Protein 4KS7 (pdb70)

Foldseek 3Di:
DLVVVVVVLQVQFDDDDCVVQKAPWAWDAADDFATWTWIAGNVPRDIWIKGKGFCVPDPDSVLVSQVGPVLVVDDDQAAWHWDGWYDDPRIIITTTHDAQLAWQLVLLLPDADDLLLLLQQLLSVLVVLVVCVVQQKAQQEDARNQWTAHLLQRIHGHDRSQIDRADPVRSWFFAGYQQLQFALRNLVRHTDGNLRVLSSVLQNSLCNHAVHGPPVVPDSVVSNVCNNPHPFDDRPVPVPDDPQVVVLSVLRRDNPSVSRDHSVRSSPRVSSVSHDDSNSCNVSRD

Nearest PDB structures (foldseek):
  4ks8-assembly1_A  TM=9.902E-01  e=7.997E-55  Homo sapiens
  4zy5-assembly2_B  TM=8.537E-01  e=3.253E-31  Homo sapiens
  8a66-assembly1_A  TM=9.252E-01  e=2.045E-27  Homo sapiens
  5ghv-assembly2_B  TM=8.436E-01  e=1.131E-15  Homo sapiens
  4xg9-assembly2_B  TM=8.371E-01  e=4.797E-16  Homo sapiens

B-factor: mean 21.97, std 9.37, range [8.38, 58.79]

Radius of gyration: 19.14 Å; Cα contacts (8 Å, |Δi|>4): 572; chains: 1; bounding box: 43×34×56 Å

Organism: Homo sapiens (NCBI:txid9606)

InterPro domains:
  IPR000095 CRIB domain [PF00786] (11-63)
  IPR000095 CRIB domain [PS50108] (12-25)
  IPR000095 CRIB domain [SM00285] (12-47)
  IPR000719 Protein kinase domain [PF00069] (411-658)
  IPR000719 Protein kinase domain [PS50011] (407-658)
  IPR011009 Protein kinase-like domain superfamily [SSF56112] (412-667)
  IPR017441 Protein kinase, ATP binding site [PS00107] (413-436)
  IPR033923 p21 activated kinase binding domain [cd01093] (10-55)
  IPR035066 Serine/threonine-protein kinase PAK 6, catalytic domain [cd06659] (385-681)
  IPR036936 CRIB domain superfamily [G3DSA:3.90.810.10] (5-47)
  IPR051931 Serine/threonine-protein kinase PAK 3-like [PTHR45832] (22-675)

CATH classification: 3.30.200.20 (+1 more: 1.10.510.10)

GO terms:
  GO:0006355 regulation of DNA-templated transcription (P, TAS)
  GO:0006915 apoptotic process (P, TAS)
  GO:0007010 cytoskeleton organization (P, TAS)
  GO:0005829 cytosol (C, TAS)
  GO:0005515 protein binding (F, IPI)
  GO:0045296 cadherin binding (F, HDA)
  GO:0001650 fibrillar center (C, IDA)
  GO:0005654 nucleoplasm (C, IDA)

Solvent-accessible surface area: 13653 Å² total

Secondary structure (DSSP, 8-state):
-HHHHHHHHHTTSPSS--GGGEEEEEEEEEETTEEEEEEEETTT--EEEEEEEETTS-SSGGGHHHHHHHHHH---TTB--EEEEEEETTEEEEEE---TTEEHHHHHTT-PPPHHHHHHHHHHHHHHHHHHHHTTEE----SGGGEEE-TT--EEE--GGG-EE--SSS--B---S-GGG--HHHHTT--B-THHHHHHHHHHHHHHHHSS-TTTTS-HHHHHHHHHHSSPP--TTGGGS-HHHHHHHHHHS-SSTTTSPPHHHHHTSGGGGG---GGGGGGGT-

Structure (mmCIF, N/CA/C/O backbone):
data_4KS7
#
_entry.id   4KS7
#
_cell.length_a   48.573
_cell.length_b   59.709
_cell.length_c   100.541
_cell.angle_alpha   90.00
_cell.angle_beta   90.00
_cell.angle_gamma   90.00
#
_symmetry.space_group_name_H-M   'P 21 21 21'
#
loop_
_entity.id
_entity.type
_entity.pdbx_description
1 polymer 'Serine/threonine-protein kinase PAK 6'
2 non-polymer 'ISOPROPYL ALCOHOL'
3 non-polymer PF-3758309
4 water water
#
loop_
_atom_site.group_PDB
_atom_site.id
_atom_site.type_symbol
_atom_site.label_atom_id
_atom_site.label_alt_id
_atom_site.label_comp_id
_atom_site.label_asym_id
_atom_site.label_entity_id
_atom_site.label_seq_id
_atom_site.pdbx_PDB_ins_code
_atom_site.Cartn_x
_atom_site.Cartn_y
_atom_site.Cartn_z
_atom_site.occupancy
_atom_site.B_iso_or_equiv
_atom_site.auth_seq_id
_atom_site.auth_comp_id
_atom_site.auth_asym_id
_atom_site.auth_atom_id
_atom_site.pdbx_PDB_model_num
ATOM 1 N N . THR A 1 4 ? 55.587 39.419 46.357 1.00 44.24 386 THR A N 1
ATOM 2 C CA . THR A 1 4 ? 54.768 38.300 46.903 1.00 42.12 386 THR A CA 1
ATOM 3 C C . THR A 1 4 ? 53.286 38.485 46.549 1.00 40.25 386 THR A C 1
ATOM 4 O O . THR A 1 4 ? 52.849 39.601 46.263 1.00 41.09 386 THR A O 1
ATOM 8 N N . HIS A 1 5 ? 52.517 37.402 46.628 1.00 38.55 387 HIS A N 1
ATOM 9 C CA . HIS A 1 5 ? 51.070 37.451 46.353 1.00 34.77 387 HIS A CA 1
ATOM 10 C C . HIS A 1 5 ? 50.330 38.546 47.166 1.00 36.11 387 HIS A C 1
ATOM 11 O O . HIS A 1 5 ? 49.581 39.340 46.604 1.00 33.34 387 HIS A O 1
ATOM 18 N N . GLU A 1 6 ? 50.561 38.623 48.474 1.00 33.93 388 GLU A N 1
ATOM 19 C CA . GLU A 1 6 ? 49.813 39.590 49.295 1.00 31.50 388 GLU A CA 1
ATOM 20 C C . GLU A 1 6 ? 50.148 41.046 49.000 1.00 31.44 388 GLU A C 1
ATOM 21 O O . GLU A 1 6 ? 49.288 41.914 49.111 1.00 31.63 388 GLU A O 1
ATOM 27 N N . GLN A 1 7 ? 51.406 41.290 48.635 1.00 32.51 389 GLN A N 1
ATOM 28 C CA . GLN A 1 7 ? 51.891 42.599 48.236 1.00 35.52 389 GLN A CA 1
ATOM 29 C C . GLN A 1 7 ? 51.184 43.028 46.948 1.00 34.92 389 GLN A C 1
ATOM 30 O O . GLN A 1 7 ? 50.753 44.182 46.800 1.00 32.13 389 GLN A O 1
ATOM 36 N N . PHE A 1 8 ? 51.083 42.084 46.016 1.00 32.91 390 PHE A N 1
ATOM 37 C CA . PHE A 1 8 ? 50.446 42.366 44.734 1.00 32.03 390 PHE A CA 1
ATOM 38 C C . PHE A 1 8 ? 48.955 42.585 44.959 1.00 27.17 390 PHE A C 1
ATOM 39 O O . PHE A 1 8 ? 48.365 43.485 44.389 1.00 28.30 390 PHE A O 1
ATOM 47 N N . LYS A 1 9 ? 48.347 41.732 45.777 1.00 26.06 391 LYS A N 1
ATOM 48 C CA . LYS A 1 9 ? 46.932 41.861 46.120 1.00 23.85 391 LYS A CA 1
ATOM 49 C C . LYS A 1 9 ? 46.588 43.245 46.759 1.00 25.98 391 LYS A C 1
ATOM 50 O O . LYS A 1 9 ? 45.581 43.904 46.433 1.00 24.27 391 LYS A O 1
ATOM 56 N N . ALA A 1 10 ? 47.451 43.694 47.668 1.00 27.01 392 ALA A N 1
ATOM 57 C CA . ALA A 1 10 ? 47.245 44.978 48.300 1.00 26.44 392 ALA A CA 1
ATOM 58 C C . ALA A 1 10 ? 47.300 46.167 47.322 1.00 24.77 392 ALA A C 1
ATOM 59 O O . ALA A 1 10 ? 46.481 47.093 47.430 1.00 27.15 392 ALA A O 1
ATOM 61 N N . ALA A 1 11 ? 48.210 46.080 46.342 1.00 25.52 393 ALA A N 1
ATOM 62 C CA . ALA A 1 11 ? 48.318 47.059 45.251 1.00 25.99 393 ALA A CA 1
ATOM 63 C C . ALA A 1 11 ? 47.045 47.018 44.397 1.00 28.79 393 ALA A C 1
ATOM 64 O O . ALA A 1 11 ? 46.480 48.062 44.062 1.00 28.92 393 ALA A O 1
ATOM 66 N N . LEU A 1 12 ? 46.578 45.810 44.065 1.00 27.69 394 LEU A N 1
ATOM 67 C CA . LEU A 1 12 ? 45.399 45.703 43.221 1.00 27.85 394 LEU A CA 1
ATOM 68 C C . LEU A 1 12 ? 44.186 46.266 43.918 1.00 28.40 394 LEU A C 1
ATOM 69 O O . LEU A 1 12 ? 43.311 46.895 43.317 1.00 29.40 394 LEU A O 1
ATOM 74 N N . ARG A 1 13 ? 44.176 46.093 45.234 1.00 27.64 395 ARG A N 1
ATOM 75 C CA . ARG A 1 13 ? 43.108 46.585 46.046 1.00 28.51 395 ARG A CA 1
ATOM 76 C C . ARG A 1 13 ? 42.925 48.108 45.956 1.00 28.26 395 ARG A C 1
ATOM 77 O O . ARG A 1 13 ? 41.820 48.577 46.099 1.00 29.97 395 ARG A O 1
ATOM 85 N N . MET A 1 14 ? 43.992 48.853 45.696 1.00 29.79 396 MET A N 1
ATOM 86 C CA A MET A 1 14 ? 43.910 50.320 45.594 0.47 29.37 396 MET A CA 1
ATOM 87 C CA B MET A 1 14 ? 43.911 50.318 45.581 0.53 29.20 396 MET A CA 1
ATOM 88 C C . MET A 1 14 ? 43.036 50.799 44.422 1.00 28.58 396 MET A C 1
ATOM 89 O O . MET A 1 14 ? 42.566 51.932 44.415 1.00 28.10 396 MET A O 1
ATOM 98 N N . VAL A 1 15 ? 42.829 49.943 43.422 1.00 27.89 397 VAL A N 1
ATOM 99 C CA . VAL A 1 15 ? 42.082 50.361 42.220 1.00 25.72 397 VAL A CA 1
ATOM 100 C C . VAL A 1 15 ? 40.635 49.866 42.135 1.00 25.43 397 VAL A C 1
ATOM 101 O O . VAL A 1 15 ? 39.915 50.236 41.204 1.00 30.93 397 VAL A O 1
ATOM 105 N N . VAL A 1 16 ? 40.234 49.007 43.059 1.00 24.08 398 VAL A N 1
ATOM 106 C CA . VAL A 1 16 ? 38.907 48.391 43.010 1.00 24.54 398 VAL A CA 1
ATOM 107 C C . VAL A 1 16 ? 37.964 49.042 44.011 1.00 27.49 398 VAL A C 1
ATOM 108 O O . VAL A 1 16 ? 38.417 49.708 44.950 1.00 28.82 398 VAL A O 1
ATOM 112 N N . ASP A 1 17 ? 36.670 48.809 43.837 1.00 26.52 399 ASP A N 1
ATOM 113 C CA . ASP A 1 17 ? 35.678 49.290 44.815 1.00 29.88 399 ASP A CA 1
ATOM 114 C C . ASP A 1 17 ? 35.801 48.483 46.080 1.00 30.11 399 ASP A C 1
ATOM 115 O O . ASP A 1 17 ? 36.156 47.288 46.065 1.00 30.42 399 ASP A O 1
ATOM 120 N N . GLN A 1 18 ? 35.497 49.146 47.191 1.00 32.75 400 GLN A N 1
ATOM 121 C CA . GLN A 1 18 ? 35.789 48.586 48.482 1.00 34.59 400 GLN A CA 1
ATOM 122 C C . GLN A 1 18 ? 34.700 47.606 48.881 1.00 33.81 400 GLN A C 1
ATOM 123 O O . GLN A 1 18 ? 33.540 47.758 48.499 1.00 33.97 400 GLN A O 1
ATOM 129 N N . GLY A 1 19 ? 35.082 46.603 49.656 1.00 36.22 401 GLY A N 1
ATOM 130 C CA . GLY A 1 19 ? 34.121 45.693 50.246 1.00 35.50 401 GLY A CA 1
ATOM 131 C C . GLY A 1 19 ? 33.875 44.370 49.549 1.00 38.21 401 GLY A C 1
ATOM 132 O O . GLY A 1 19 ? 34.432 44.077 48.478 1.00 32.90 401 GLY A O 1
ATOM 133 N N . ASP A 1 20 ? 33.030 43.570 50.185 1.00 37.81 402 ASP A N 1
ATOM 134 C CA . ASP A 1 20 ? 32.634 42.262 49.723 1.00 39.68 402 ASP A CA 1
ATOM 135 C C . ASP A 1 20 ? 31.341 42.476 48.948 1.00 38.39 402 ASP A C 1
ATOM 136 O O . ASP A 1 20 ? 30.369 42.979 49.508 1.00 39.67 402 ASP A O 1
ATOM 141 N N . PRO A 1 21 ? 31.321 42.122 47.646 1.00 36.37 403 PRO A N 1
ATOM 142 C CA . PRO A 1 21 ? 30.108 42.356 46.883 1.00 36.13 403 PRO A CA 1
ATOM 143 C C . PRO A 1 21 ? 29.115 41.192 46.933 1.00 34.74 403 PRO A C 1
ATOM 144 O O . PRO A 1 21 ? 28.018 41.341 46.404 1.00 36.05 403 PRO A O 1
ATOM 148 N N . ARG A 1 22 ? 29.496 40.058 47.544 1.00 32.67 404 ARG A N 1
ATOM 149 C CA . ARG A 1 22 ? 28.716 38.833 47.452 1.00 33.10 404 ARG A CA 1
ATOM 150 C C . ARG A 1 22 ? 27.278 39.006 47.889 1.00 34.27 404 ARG A C 1
ATOM 151 O O . ARG A 1 22 ? 26.387 38.464 47.256 1.00 38.27 404 ARG A O 1
ATOM 159 N N . LEU A 1 23 ? 27.031 39.796 48.929 1.00 31.88 405 LEU A N 1
ATOM 160 C CA . LEU A 1 23 ? 25.632 39.959 49.351 1.00 34.31 405 LEU A CA 1
ATOM 161 C C . LEU A 1 23 ? 24.853 41.037 48.587 1.00 33.90 405 LEU A C 1
ATOM 162 O O . LEU A 1 23 ? 23.661 41.227 48.804 1.00 32.71 405 LEU A O 1
ATOM 167 N N . LEU A 1 24 ? 25.495 41.695 47.623 1.00 32.02 406 LEU A N 1
ATOM 168 C CA . LEU A 1 24 ? 24.785 42.681 46.809 1.00 30.63 406 LEU A CA 1
ATOM 169 C C . LEU A 1 24 ? 24.311 42.058 45.490 1.00 29.95 406 LEU A C 1
ATOM 170 O O . LEU A 1 24 ? 23.594 42.690 44.732 1.00 35.12 406 LEU A O 1
ATOM 175 N N . LEU A 1 25 ? 24.700 40.802 45.269 1.00 29.59 407 LEU A N 1
ATOM 176 C CA . LEU A 1 25 ? 24.351 40.039 44.063 1.00 31.15 407 LEU A CA 1
ATOM 177 C C . LEU A 1 25 ? 23.664 38.719 44.377 1.00 31.71 407 LEU A C 1
ATOM 178 O O . LEU A 1 25 ? 23.995 38.062 45.359 1.00 30.65 407 LEU A O 1
ATOM 183 N N . ASP A 1 26 ? 22.739 38.305 43.520 1.00 32.17 408 ASP A N 1
ATOM 184 C CA . ASP A 1 26 ? 22.270 36.910 43.559 1.00 34.51 408 ASP A CA 1
ATOM 185 C C . ASP A 1 26 ? 22.104 36.332 42.167 1.00 35.82 408 ASP A C 1
ATOM 186 O O . ASP A 1 26 ? 22.461 36.979 41.166 1.00 33.97 408 ASP A O 1
ATOM 191 N N . SER A 1 27 ? 21.570 35.115 42.095 1.00 32.73 409 SER A N 1
ATOM 192 C CA . SER A 1 27 ? 21.199 34.512 40.816 1.00 34.81 409 SER A CA 1
ATOM 193 C C . SER A 1 27 ? 22.436 34.196 39.954 1.00 34.21 409 SER A C 1
ATOM 194 O O . SER A 1 27 ? 22.344 34.178 38.730 1.00 36.07 409 SER A O 1
ATOM 197 N N . TYR A 1 28 ? 23.569 33.911 40.600 1.00 36.38 410 TYR A N 1
ATOM 198 C CA . TYR A 1 28 ? 24.820 33.674 39.876 1.00 36.34 410 TYR A CA 1
ATOM 199 C C . TYR A 1 28 ? 24.697 32.453 38.993 1.00 37.15 410 TYR A C 1
ATOM 200 O O . TYR A 1 28 ? 24.438 31.344 39.492 1.00 39.73 410 TYR A O 1
ATOM 209 N N . VAL A 1 29 ? 24.912 32.629 37.688 1.00 35.74 411 VAL A N 1
ATOM 210 C CA . VAL A 1 29 ? 25.015 31.478 36.787 1.00 32.79 411 VAL A CA 1
ATOM 211 C C . VAL A 1 29 ? 26.223 31.590 35.835 1.00 33.56 411 VAL A C 1
ATOM 212 O O . VAL A 1 29 ? 26.398 32.613 35.165 1.00 33.59 411 VAL A O 1
ATOM 216 N N . LYS A 1 30 ? 27.051 30.554 35.783 1.00 31.52 412 LYS A N 1
ATOM 217 C CA . LYS A 1 30 ? 28.220 30.584 34.892 1.00 30.77 412 LYS A CA 1
ATOM 218 C C . LYS A 1 30 ? 27.774 30.494 33.440 1.00 30.10 412 LYS A C 1
ATOM 219 O O . LYS A 1 30 ? 27.029 29.590 33.063 1.00 30.30 412 LYS A O 1
ATOM 225 N N . ILE A 1 31 ? 28.224 31.434 32.610 1.00 25.46 413 ILE A N 1
ATOM 226 C CA . ILE A 1 31 ? 27.829 31.423 31.184 1.00 27.28 413 ILE A CA 1
ATOM 227 C C . ILE A 1 31 ? 28.994 31.257 30.197 1.00 25.21 413 ILE A C 1
ATOM 228 O O . ILE A 1 31 ? 28.797 31.045 28.986 1.00 27.58 413 ILE A O 1
ATOM 233 N N . GLY A 1 32 ? 30.220 31.349 30.696 1.00 22.17 414 GLY A N 1
ATOM 234 C CA . GLY A 1 32 ? 31.365 31.040 29.861 1.00 23.60 414 GLY A CA 1
ATOM 235 C C . GLY A 1 32 ? 32.671 31.124 30.572 1.00 24.82 414 GLY A C 1
ATOM 236 O O . GLY A 1 32 ? 32.744 31.429 31.765 1.00 25.43 414 GLY A O 1
ATOM 237 N N . GLU A 1 33 ? 33.720 30.828 29.838 1.00 25.87 415 GLU A N 1
ATOM 238 C CA . GLU A 1 33 ? 35.050 30.913 30.369 1.00 28.25 415 GLU A CA 1
ATOM 239 C C . GLU A 1 33 ? 35.882 31.719 29.372 1.00 28.85 415 GLU A C 1
ATOM 240 O O . GLU A 1 33 ? 35.506 31.868 28.204 1.00 28.08 415 GLU A O 1
ATOM 246 N N . GLY A 1 34 ? 36.997 32.247 29.849 1.00 28.23 416 GLY A N 1
ATOM 247 C CA . GLY A 1 34 ? 37.921 33.006 29.008 1.00 25.93 416 GLY A CA 1
ATOM 248 C C . GLY A 1 34 ? 39.324 32.738 29.494 1.00 26.44 416 GLY A C 1
ATOM 249 O O . GLY A 1 34 ? 39.552 31.909 30.377 1.00 25.08 416 GLY A O 1
ATOM 250 N N . SER A 1 35 ? 40.291 33.466 28.960 1.00 23.49 417 SER A N 1
ATOM 251 C CA . SER A 1 35 ? 41.663 33.051 29.198 1.00 27.72 417 SER A CA 1
ATOM 252 C C . SER A 1 35 ? 42.089 33.229 30.673 1.00 29.79 417 SER A C 1
ATOM 253 O O . SER A 1 35 ? 42.931 32.500 31.175 1.00 33.94 417 SER A O 1
ATOM 256 N N . THR A 1 36 ? 41.468 34.170 31.371 1.00 28.10 418 THR A N 1
ATOM 257 C CA . THR A 1 36 ? 41.926 34.508 32.714 1.00 23.92 418 THR A CA 1
ATOM 258 C C . THR A 1 36 ? 41.007 33.961 33.824 1.00 20.76 418 THR A C 1
ATOM 259 O O . THR A 1 36 ? 41.266 34.184 35.004 1.00 21.48 418 THR A O 1
ATOM 263 N N . GLY A 1 37 ? 39.918 33.290 33.455 1.00 20.64 419 GLY A N 1
ATOM 264 C CA . GLY A 1 37 ? 38.876 33.003 34.444 1.00 21.14 419 GLY A CA 1
ATOM 265 C C . GLY A 1 37 ? 37.549 32.683 33.818 1.00 20.70 419 GLY A C 1
ATOM 266 O O . GLY A 1 37 ? 37.484 32.122 32.703 1.00 22.25 419 GLY A O 1
ATOM 267 N N . ILE A 1 38 ? 36.471 32.978 34.537 1.00 18.91 420 ILE A N 1
ATOM 268 C CA . ILE A 1 38 ? 35.116 32.687 34.075 1.00 21.31 420 ILE A CA 1
ATOM 269 C C . ILE A 1 38 ? 34.262 33.952 34.009 1.00 18.70 420 ILE A C 1
ATOM 270 O O . ILE A 1 38 ? 34.645 35.018 34.546 1.00 18.72 420 ILE A O 1
ATOM 275 N N . VAL A 1 39 ? 33.131 33.844 33.326 1.00 20.82 421 VAL A N 1
ATOM 276 C CA . VAL A 1 39 ? 32.112 34.875 33.309 1.00 21.16 421 VAL A CA 1
ATOM 277 C C . VAL A 1 39 ? 30.813 34.290 33.871 1.00 22.48 421 VAL A C 1
ATOM 278 O O . VAL A 1 39 ? 30.342 33.280 33.376 1.00 22.79 421 VAL A O 1
ATOM 282 N N . CYS A 1 40 ? 30.257 34.937 34.894 1.00 25.28 422 CYS A N 1
ATOM 283 C CA A CYS A 1 40 ? 28.947 34.534 35.417 0.62 25.96 422 CYS A CA 1
ATOM 284 C CA B CYS A 1 40 ? 28.994 34.556 35.517 0.38 27.05 422 CYS A CA 1
ATOM 285 C C . CYS A 1 40 ? 27.928 35.623 35.172 1.00 26.34 422 CYS A C 1
ATOM 286 O O . CYS A 1 40 ? 28.234 36.794 35.203 1.00 30.26 422 CYS A O 1
ATOM 291 N N . LEU A 1 41 ? 26.687 35.243 34.890 1.00 26.46 423 LEU A N 1
ATOM 292 C CA . LEU A 1 41 ? 25.622 36.266 34.887 1.00 27.78 423 LEU A CA 1
ATOM 293 C C . LEU A 1 41 ? 25.169 36.349 36.338 1.00 28.35 423 LEU A C 1
ATOM 294 O O . LEU A 1 41 ? 25.232 35.343 37.040 1.00 30.82 423 LEU A O 1
ATOM 299 N N . ALA A 1 42 ? 24.788 37.533 36.802 1.00 27.44 424 ALA A N 1
ATOM 300 C CA . ALA A 1 42 ? 24.206 37.667 38.164 1.00 28.51 424 ALA A CA 1
ATOM 301 C C . ALA A 1 42 ? 23.264 38.864 38.218 1.00 30.63 424 ALA A C 1
ATOM 302 O O . ALA A 1 42 ? 23.220 39.671 37.279 1.00 31.52 424 ALA A O 1
ATOM 304 N N . ARG A 1 43 ? 22.482 38.978 39.300 1.00 33.17 425 ARG A N 1
ATOM 305 C CA . ARG A 1 43 ? 21.497 40.064 39.442 1.00 33.93 425 ARG A CA 1
ATOM 306 C C . ARG A 1 43 ? 21.803 40.973 40.631 1.00 32.76 425 ARG A C 1
ATOM 307 O O . ARG A 1 43 ? 22.062 40.483 41.723 1.00 34.12 425 ARG A O 1
ATOM 315 N N . GLU A 1 44 ? 21.787 42.288 40.409 1.00 33.21 426 GLU A N 1
ATOM 316 C CA . GLU A 1 44 ? 22.065 43.272 41.465 1.00 35.23 426 GLU A CA 1
ATOM 317 C C . GLU A 1 44 ? 20.809 43.402 42.318 1.00 36.40 426 GLU A C 1
ATOM 318 O O . GLU A 1 44 ? 19.806 43.915 41.842 1.00 34.16 426 GLU A O 1
ATOM 324 N N . LYS A 1 45 ? 20.859 42.941 43.566 1.00 38.79 427 LYS A N 1
ATOM 325 C CA . LYS A 1 45 ? 19.682 43.031 44.459 1.00 42.65 427 LYS A CA 1
ATOM 326 C C . LYS A 1 45 ? 19.067 44.431 44.511 1.00 44.03 427 LYS A C 1
ATOM 327 O O . LYS A 1 45 ? 17.861 44.593 44.279 1.00 48.01 427 LYS A O 1
ATOM 333 N N . HIS A 1 46 ? 19.896 45.442 44.787 1.00 47.31 428 HIS A N 1
ATOM 334 C CA . HIS A 1 46 ? 19.421 46.832 44.935 1.00 50.94 428 HIS A CA 1
ATOM 335 C C . HIS A 1 46 ? 18.608 47.361 43.747 1.00 50.46 428 HIS A C 1
ATOM 336 O O . HIS A 1 46 ? 17.839 48.303 43.906 1.00 53.02 428 HIS A O 1
ATOM 343 N N . SER A 1 47 ? 18.788 46.771 42.566 1.00 50.96 429 SER A N 1
ATOM 344 C CA . SER A 1 47 ? 18.232 47.338 41.333 1.00 46.36 429 SER A CA 1
ATOM 345 C C . SER A 1 47 ? 17.540 46.317 40.436 1.00 45.59 429 SER A C 1
ATOM 346 O O . SER A 1 47 ? 16.675 46.666 39.629 1.00 42.88 429 SER A O 1
ATOM 349 N N . GLY A 1 48 ? 17.946 45.058 40.556 1.00 44.47 430 GLY A N 1
ATOM 350 C CA . GLY A 1 48 ? 17.446 44.004 39.684 1.00 41.18 430 GLY A CA 1
ATOM 351 C C . GLY A 1 48 ? 18.190 43.908 38.356 1.00 40.04 430 GLY A C 1
ATOM 352 O O . GLY A 1 48 ? 17.887 43.029 37.554 1.00 38.84 430 GLY A O 1
ATOM 353 N N . ARG A 1 49 ? 19.162 44.803 38.129 1.00 37.22 431 ARG A N 1
ATOM 354 C CA . ARG A 1 49 ? 19.922 44.837 36.861 1.00 33.08 431 ARG A CA 1
ATOM 355 C C . ARG A 1 49 ? 20.801 43.606 36.686 1.00 31.40 431 ARG A C 1
ATOM 356 O O . ARG A 1 49 ? 21.550 43.212 37.587 1.00 31.41 431 ARG A O 1
ATOM 364 N N A GLN A 1 50 ? 20.681 42.967 35.532 0.58 30.77 432 GLN A N 1
ATOM 365 N N B GLN A 1 50 ? 20.684 43.013 35.509 0.42 30.45 432 GLN A N 1
ATOM 366 C CA A GLN A 1 50 ? 21.479 41.788 35.227 0.58 30.99 432 GLN A CA 1
ATOM 367 C CA B GLN A 1 50 ? 21.481 41.877 35.102 0.42 30.17 432 GLN A CA 1
ATOM 368 C C A GLN A 1 50 ? 22.845 42.266 34.750 0.58 29.40 432 GLN A C 1
ATOM 369 C C B GLN A 1 50 ? 22.882 42.389 34.815 0.42 28.39 432 GLN A C 1
ATOM 370 O O A GLN A 1 50 ? 22.936 43.136 33.881 0.58 32.27 432 GLN A O 1
ATOM 371 O O B GLN A 1 50 ? 23.043 43.412 34.143 0.42 29.40 432 GLN A O 1
ATOM 382 N N . VAL A 1 51 ? 23.892 41.702 35.339 1.00 27.38 433 VAL A N 1
ATOM 383 C CA . VAL A 1 51 ? 25.295 42.093 35.062 1.00 26.03 433 VAL A CA 1
ATOM 384 C C . VAL A 1 51 ? 26.117 40.860 34.696 1.00 24.15 433 VAL A C 1
ATOM 385 O O . VAL A 1 51 ? 25.815 39.723 35.106 1.00 23.02 433 VAL A O 1
ATOM 389 N N . ALA A 1 52 ? 27.171 41.082 33.888 1.00 21.77 434 ALA A N 1
ATOM 390 C CA . ALA A 1 52 ? 28.114 40.018 33.609 1.00 22.11 434 ALA A CA 1
ATOM 391 C C . ALA A 1 52 ? 29.273 40.196 34.602 1.00 23.93 434 ALA A C 1
ATOM 392 O O . ALA A 1 52 ? 29.782 41.306 34.773 1.00 30.99 434 ALA A O 1
ATOM 394 N N . VAL A 1 53 ? 29.692 39.126 35.261 1.00 21.63 435 VAL A N 1
ATOM 395 C CA . VAL A 1 53 ? 30.780 39.261 36.217 1.00 21.02 435 VAL A CA 1
ATOM 396 C C . VAL A 1 53 ? 31.968 38.404 35.809 1.00 19.56 435 VAL A C 1
ATOM 397 O O . VAL A 1 53 ? 31.856 37.171 35.742 1.00 19.93 435 VAL A O 1
ATOM 401 N N . LYS A 1 54 ? 33.105 39.063 35.504 1.00 18.52 436 LYS A N 1
ATOM 402 C CA . LYS A 1 54 ? 34.341 38.362 35.259 1.00 19.42 436 LYS A CA 1
ATOM 403 C C . LYS A 1 54 ? 35.017 38.021 36.542 1.00 19.43 436 LYS A C 1
ATOM 404 O O . LYS A 1 54 ? 35.245 38.898 37.381 1.00 21.33 436 LYS A O 1
ATOM 410 N N . MET A 1 55 ? 35.430 36.774 36.695 1.00 18.78 437 MET A N 1
ATOM 411 C CA . MET A 1 55 ? 36.007 36.293 37.951 1.00 18.76 437 MET A CA 1
ATOM 412 C C . MET A 1 55 ? 37.315 35.616 37.613 1.00 18.10 437 MET A C 1
ATOM 413 O O . MET A 1 55 ? 37.353 34.657 36.840 1.00 18.85 437 MET A O 1
ATOM 418 N N . MET A 1 56 ? 38.390 36.117 38.201 1.00 17.43 438 MET A N 1
ATOM 419 C CA . MET A 1 56 ? 39.745 35.726 37.803 1.00 18.39 438 MET A CA 1
ATOM 420 C C . MET A 1 56 ? 40.625 35.555 39.037 1.00 18.20 438 MET A C 1
ATOM 421 O O . MET A 1 56 ? 40.749 36.471 39.848 1.00 18.38 438 MET A O 1
ATOM 426 N N . ASP A 1 57 ? 41.289 34.404 39.173 1.00 18.06 439 ASP A N 1
ATOM 427 C CA . ASP A 1 57 ? 42.120 34.168 40.346 1.00 18.58 439 ASP A CA 1
ATOM 428 C C . ASP A 1 57 ? 43.498 34.858 40.222 1.00 19.26 439 ASP A C 1
ATOM 429 O O . ASP A 1 57 ? 44.222 34.652 39.251 1.00 19.71 439 ASP A O 1
ATOM 434 N N . LEU A 1 58 ? 43.901 35.623 41.243 1.00 19.74 440 LEU A N 1
ATOM 435 C CA . LEU A 1 58 ? 45.159 36.385 41.220 1.00 21.02 440 LEU A CA 1
ATOM 436 C C . LEU A 1 58 ? 46.398 35.491 41.176 1.00 20.91 440 LEU A C 1
ATOM 437 O O . LEU A 1 58 ? 47.493 35.978 40.844 1.00 20.85 440 LEU A O 1
ATOM 442 N N . ARG A 1 59 ? 46.224 34.200 41.525 1.00 20.35 441 ARG A N 1
ATOM 443 C CA . ARG A 1 59 ? 47.386 33.275 41.664 1.00 19.76 441 ARG A CA 1
ATOM 444 C C . ARG A 1 59 ? 47.582 32.468 40.390 1.00 18.62 441 ARG A C 1
ATOM 445 O O . ARG A 1 59 ? 48.623 31.800 40.210 1.00 20.65 441 ARG A O 1
ATOM 453 N N . LYS A 1 60 ? 46.610 32.496 39.492 1.00 17.81 442 LYS A N 1
ATOM 454 C CA . LYS A 1 60 ? 46.559 31.510 38.398 1.00 17.36 442 LYS A CA 1
ATOM 455 C C . LYS A 1 60 ? 46.717 32.144 37.017 1.00 18.23 442 LYS A C 1
ATOM 456 O O . LYS A 1 60 ? 46.247 31.603 36.003 1.00 22.46 442 LYS A O 1
ATOM 462 N N . GLN A 1 61 ? 47.294 33.327 36.971 1.00 18.42 443 GLN A N 1
ATOM 463 C CA . GLN A 1 61 ? 47.475 34.014 35.725 1.00 19.16 443 GLN A CA 1
ATOM 464 C C . GLN A 1 61 ? 48.856 33.805 35.127 1.00 22.07 443 GLN A C 1
ATOM 465 O O . GLN A 1 61 ? 49.822 33.570 35.833 1.00 22.65 443 GLN A O 1
ATOM 471 N N . GLN A 1 62 ? 48.929 33.942 33.812 1.00 23.06 444 GLN A N 1
ATOM 472 C CA . GLN A 1 62 ? 50.198 33.939 33.129 1.00 24.95 444 GLN A CA 1
ATOM 473 C C . GLN A 1 62 ? 51.039 35.158 33.505 1.00 23.27 444 GLN A C 1
ATOM 474 O O . GLN A 1 62 ? 52.224 35.043 33.816 1.00 23.89 444 GLN A O 1
ATOM 480 N N . ARG A 1 63 ? 50.420 36.338 33.476 1.00 22.54 445 ARG A N 1
ATOM 481 C CA . ARG A 1 63 ? 51.062 37.604 33.812 1.00 21.87 445 ARG A CA 1
ATOM 482 C C . ARG A 1 63 ? 50.091 38.431 34.672 1.00 22.41 445 ARG A C 1
ATOM 483 O O . ARG A 1 63 ? 49.241 39.199 34.145 1.00 20.99 445 ARG A O 1
ATOM 491 N N . ARG A 1 64 ? 50.211 38.268 35.991 1.00 20.93 446 ARG A N 1
ATOM 492 C CA . ARG A 1 64 ? 49.199 38.811 36.881 1.00 20.00 446 ARG A CA 1
ATOM 493 C C . ARG A 1 64 ? 49.126 40.317 36.851 1.00 22.23 446 ARG A C 1
ATOM 494 O O . ARG A 1 64 ? 48.055 40.839 37.129 1.00 20.14 446 ARG A O 1
ATOM 502 N N . GLU A 1 65 ? 50.208 41.007 36.466 1.00 21.17 447 GLU A N 1
ATOM 503 C CA . GLU A 1 65 ? 50.170 42.492 36.378 1.00 22.67 447 GLU A CA 1
ATOM 504 C C . GLU A 1 65 ? 49.072 43.001 35.409 1.00 21.34 447 GLU A C 1
ATOM 505 O O . GLU A 1 65 ? 48.518 44.104 35.553 1.00 20.51 447 GLU A O 1
ATOM 511 N N . LEU A 1 66 ? 48.727 42.172 34.426 1.00 19.47 448 LEU A N 1
ATOM 512 C CA . LEU A 1 66 ? 47.722 42.550 33.412 1.00 18.81 448 LEU A CA 1
ATOM 513 C C . LEU A 1 66 ? 46.351 42.555 34.024 1.00 17.95 448 LEU A C 1
ATOM 514 O O . LEU A 1 66 ? 45.469 43.163 33.454 1.00 19.07 448 LEU A O 1
ATOM 519 N N . LEU A 1 67 ? 46.168 41.957 35.212 1.00 19.93 449 LEU A N 1
ATOM 520 C CA . LEU A 1 67 ? 44.904 42.105 35.944 1.00 19.07 449 LEU A CA 1
ATOM 521 C C . LEU A 1 67 ? 44.580 43.577 36.214 1.00 18.25 449 LEU A C 1
ATOM 522 O O . LEU A 1 67 ? 43.420 43.963 36.203 1.00 17.82 449 LEU A O 1
ATOM 527 N N . PHE A 1 68 ? 45.602 44.400 36.469 1.00 18.00 450 PHE A N 1
ATOM 528 C CA . PHE A 1 68 ? 45.261 45.836 36.633 1.00 18.48 450 PHE A CA 1
ATOM 529 C C . PHE A 1 68 ? 44.434 46.426 35.469 1.00 19.62 450 PHE A C 1
ATOM 530 O O . PHE A 1 68 ? 43.514 47.216 35.681 1.00 18.88 450 PHE A O 1
ATOM 538 N N . ASN A 1 69 ? 44.718 45.966 34.246 1.00 18.33 451 ASN A N 1
ATOM 539 C CA . ASN A 1 69 ? 43.993 46.384 33.025 1.00 16.02 451 ASN A CA 1
ATOM 540 C C . ASN A 1 69 ? 42.538 46.050 32.993 1.00 18.14 451 ASN A C 1
ATOM 541 O O . ASN A 1 69 ? 41.777 46.763 32.403 1.00 20.63 451 ASN A O 1
ATOM 546 N N . GLU A 1 70 ? 42.144 44.975 33.687 1.00 18.08 452 GLU A N 1
ATOM 547 C CA . GLU A 1 70 ? 40.759 44.585 33.767 1.00 19.27 452 GLU A CA 1
ATOM 548 C C . GLU A 1 70 ? 39.903 45.664 34.390 1.00 19.05 452 GLU A C 1
ATOM 549 O O . GLU A 1 70 ? 38.686 45.683 34.076 1.00 19.59 452 GLU A O 1
ATOM 555 N N . VAL A 1 71 ? 40.523 46.534 35.250 1.00 18.58 453 VAL A N 1
ATOM 556 C CA . VAL A 1 71 ? 39.800 47.542 36.022 1.00 20.31 453 VAL A CA 1
ATOM 557 C C . VAL A 1 71 ? 40.193 48.918 35.538 1.00 17.25 453 VAL A C 1
ATOM 558 O O . VAL A 1 71 ? 39.293 49.663 35.198 1.00 18.86 453 VAL A O 1
ATOM 562 N N . VAL A 1 72 ? 41.493 49.143 35.410 1.00 17.45 454 VAL A N 1
ATOM 563 C CA . VAL A 1 72 ? 41.985 50.547 35.256 1.00 18.19 454 VAL A CA 1
ATOM 564 C C . VAL A 1 72 ? 41.510 51.134 33.956 1.00 18.67 454 VAL A C 1
ATOM 565 O O . VAL A 1 72 ? 41.089 52.295 33.904 1.00 16.03 454 VAL A O 1
ATOM 569 N N . ILE A 1 73 ? 41.577 50.401 32.844 1.00 17.48 455 ILE A N 1
ATOM 570 C CA . ILE A 1 73 ? 41.152 50.931 31.563 1.00 16.13 455 ILE A CA 1
ATOM 571 C C . ILE A 1 73 ? 39.717 51.336 31.507 1.00 17.07 455 ILE A C 1
ATOM 572 O O . ILE A 1 73 ? 39.456 52.454 31.082 1.00 15.53 455 ILE A O 1
ATOM 577 N N . MET A 1 74 ? 38.768 50.463 31.908 1.00 16.84 456 MET A N 1
ATOM 578 C CA . MET A 1 74 ? 37.352 50.881 31.824 1.00 19.24 456 MET A CA 1
ATOM 579 C C . MET A 1 74 ? 36.990 51.860 32.961 1.00 16.55 456 MET A C 1
ATOM 580 O O . MET A 1 74 ? 36.092 52.722 32.748 1.00 19.05 456 MET A O 1
ATOM 585 N N . ARG A 1 75 ? 37.780 51.860 34.041 1.00 16.15 457 ARG A N 1
ATOM 586 C CA . ARG A 1 75 ? 37.606 52.909 35.076 1.00 17.26 457 ARG A CA 1
ATOM 587 C C . ARG A 1 75 ? 37.935 54.255 34.486 1.00 17.92 457 ARG A C 1
ATOM 588 O O . ARG A 1 75 ? 37.225 55.267 34.648 1.00 17.66 457 ARG A O 1
ATOM 596 N N . ASP A 1 76 ? 39.028 54.337 33.756 1.00 15.11 458 ASP A N 1
ATOM 597 C CA . ASP A 1 76 ? 39.498 55.610 33.270 1.00 15.95 458 ASP A CA 1
ATOM 598 C C . ASP A 1 76 ? 38.806 56.092 32.009 1.00 17.35 458 ASP A C 1
ATOM 599 O O . ASP A 1 76 ? 38.730 57.293 31.760 1.00 16.21 458 ASP A O 1
ATOM 604 N N . TYR A 1 77 ? 38.418 55.164 31.131 1.00 15.86 459 TYR A N 1
ATOM 605 C CA . TYR A 1 77 ? 38.019 55.528 29.787 1.00 15.38 459 TYR A CA 1
ATOM 606 C C . TYR A 1 77 ? 36.638 54.981 29.454 1.00 15.85 459 TYR A C 1
ATOM 607 O O . TYR A 1 77 ? 36.386 53.772 29.659 1.00 18.35 459 TYR A O 1
ATOM 616 N N . GLN A 1 78 ? 35.774 55.891 29.023 1.00 17.97 460 GLN A N 1
ATOM 617 C CA . GLN A 1 78 ? 34.394 55.602 28.633 1.00 19.16 460 GLN A CA 1
ATOM 618 C C . GLN A 1 78 ? 34.209 56.133 27.233 1.00 17.28 460 GLN A C 1
ATOM 619 O O . GLN A 1 78 ? 34.746 57.171 26.848 1.00 17.99 460 GLN A O 1
ATOM 625 N N . HIS A 1 79 ? 33.421 55.391 26.453 1.00 17.42 461 HIS A N 1
ATOM 626 C CA . HIS A 1 79 ? 33.141 55.757 25.076 1.00 16.05 461 HIS A CA 1
ATOM 627 C C . HIS A 1 79 ? 31.932 54.956 24.609 1.00 15.31 461 HIS A C 1
ATOM 628 O O . HIS A 1 79 ? 31.696 53.843 25.067 1.00 16.10 461 HIS A O 1
ATOM 635 N N . PHE A 1 80 ? 31.198 55.532 23.660 1.00 17.24 462 PHE A N 1
ATOM 636 C CA . PHE A 1 80 ? 29.976 54.891 23.104 1.00 18.66 462 PHE A CA 1
ATOM 637 C C . PHE A 1 80 ? 30.242 53.477 22.559 1.00 16.91 462 PHE A C 1
ATOM 638 O O . PHE A 1 80 ? 29.377 52.567 22.661 1.00 16.64 462 PHE A O 1
ATOM 646 N N . ASN A 1 81 ? 31.461 53.302 22.057 1.00 15.28 463 ASN A N 1
ATOM 647 C CA . ASN A 1 81 ? 31.833 52.005 21.471 1.00 14.58 463 ASN A CA 1
ATOM 648 C C . ASN A 1 81 ? 32.801 51.199 22.291 1.00 15.80 463 ASN A C 1
ATOM 649 O O . ASN A 1 81 ? 33.517 50.389 21.743 1.00 16.16 463 ASN A O 1
ATOM 654 N N . VAL A 1 82 ? 32.793 51.391 23.604 1.00 14.21 464 VAL A N 1
ATOM 655 C CA . VAL A 1 82 ? 33.664 50.647 24.545 1.00 15.71 464 VAL A CA 1
ATOM 656 C C . VAL A 1 82 ? 32.750 50.056 25.639 1.00 15.68 464 VAL A C 1
ATOM 657 O O . VAL A 1 82 ? 31.882 50.766 26.159 1.00 17.07 464 VAL A O 1
ATOM 661 N N . VAL A 1 83 ? 32.922 48.786 25.937 1.00 16.19 465 VAL A N 1
ATOM 662 C CA . VAL A 1 83 ? 32.132 48.153 27.028 1.00 16.83 465 VAL A CA 1
ATOM 663 C C . VAL A 1 83 ? 32.241 48.939 28.339 1.00 17.84 465 VAL A C 1
ATOM 664 O O . VAL A 1 83 ? 33.290 49.468 28.694 1.00 18.27 465 VAL A O 1
ATOM 668 N N . GLU A 1 84 ? 31.110 49.012 29.044 1.00 18.05 466 GLU A N 1
ATOM 669 C CA . GLU A 1 84 ? 30.993 49.656 30.347 1.00 20.85 466 GLU A CA 1
ATOM 670 C C . GLU A 1 84 ? 31.288 48.695 31.494 1.00 18.71 466 GLU A C 1
ATOM 671 O O . GLU A 1 84 ? 30.810 47.550 31.528 1.00 18.58 466 GLU A O 1
ATOM 677 N N . MET A 1 85 ? 32.095 49.203 32.425 1.00 21.09 467 MET A N 1
ATOM 678 C CA . MET A 1 85 ? 32.319 48.537 33.723 1.00 21.94 467 MET A CA 1
ATOM 679 C C . MET A 1 85 ? 31.541 49.279 34.808 1.00 23.38 467 MET A C 1
ATOM 680 O O . MET A 1 85 ? 31.550 50.508 34.892 1.00 24.06 467 MET A O 1
ATOM 685 N N . TYR A 1 86 ? 30.827 48.505 35.609 1.00 22.13 468 TYR A N 1
ATOM 686 C CA . TYR A 1 86 ? 30.041 49.057 36.716 1.00 23.94 468 TYR A CA 1
ATOM 687 C C . TYR A 1 86 ? 30.855 49.192 37.995 1.00 23.22 468 TYR A C 1
ATOM 688 O O . TYR A 1 86 ? 30.999 50.293 38.525 1.00 26.44 468 TYR A O 1
ATOM 697 N N . LYS A 1 87 ? 31.423 48.075 38.453 1.00 24.94 469 LYS A N 1
ATOM 698 C CA . LYS A 1 87 ? 32.189 48.034 39.702 1.00 23.49 469 LYS A CA 1
ATOM 699 C C . LYS A 1 87 ? 33.208 46.918 39.613 1.00 23.36 469 LYS A C 1
ATOM 700 O O . LYS A 1 87 ? 33.108 46.090 38.714 1.00 22.84 469 LYS A O 1
ATOM 706 N N . SER A 1 88 ? 34.182 46.912 40.517 1.00 21.64 470 SER A N 1
ATOM 707 C CA . SER A 1 88 ? 35.140 45.831 40.607 1.00 22.21 470 SER A CA 1
ATOM 708 C C . SER A 1 88 ? 35.474 45.608 42.053 1.00 20.29 470 SER A C 1
ATOM 709 O O . SER A 1 88 ? 35.369 46.541 42.874 1.00 21.55 470 SER A O 1
ATOM 712 N N . TYR A 1 89 ? 35.841 44.376 42.384 1.00 21.10 471 TYR A N 1
ATOM 713 C CA . TYR A 1 89 ? 36.050 44.006 43.791 1.00 21.31 471 TYR A CA 1
ATOM 714 C C . TYR A 1 89 ? 37.127 42.953 43.894 1.00 24.38 471 TYR A C 1
ATOM 715 O O . TYR A 1 89 ? 37.348 42.233 42.943 1.00 22.38 471 TYR A O 1
ATOM 724 N N . LEU A 1 90 ? 37.755 42.837 45.064 1.00 22.62 472 LEU A N 1
ATOM 725 C CA . LEU A 1 90 ? 38.568 41.671 45.435 1.00 23.97 472 LEU A CA 1
ATOM 726 C C . LEU A 1 90 ? 37.777 40.791 46.384 1.00 25.38 472 LEU A C 1
ATOM 727 O O . LEU A 1 90 ? 37.265 41.298 47.403 1.00 28.22 472 LEU A O 1
ATOM 732 N N . VAL A 1 91 ? 37.606 39.516 46.015 1.00 25.29 473 VAL A N 1
ATOM 733 C CA . VAL A 1 91 ? 36.857 38.525 46.787 1.00 26.22 473 VAL A CA 1
ATOM 734 C C . VAL A 1 91 ? 37.746 37.304 46.975 1.00 26.52 473 VAL A C 1
ATOM 735 O O . VAL A 1 91 ? 38.004 36.565 46.021 1.00 25.03 473 VAL A O 1
ATOM 739 N N . GLY A 1 92 ? 38.211 37.076 48.202 1.00 26.20 474 GLY A N 1
ATOM 740 C CA . GLY A 1 92 ? 39.162 36.005 48.449 1.00 27.57 474 GLY A CA 1
ATOM 741 C C . GLY A 1 92 ? 40.423 36.244 47.625 1.00 25.36 474 GLY A C 1
ATOM 742 O O . GLY A 1 92 ? 41.020 37.308 47.677 1.00 24.56 474 GLY A O 1
ATOM 743 N N . GLU A 1 93 ? 40.815 35.249 46.842 1.00 23.57 475 GLU A N 1
ATOM 744 C CA . GLU A 1 93 ? 41.994 35.378 45.975 1.00 23.61 475 GLU A CA 1
ATOM 745 C C . GLU A 1 93 ? 41.597 35.797 44.562 1.00 22.12 475 GLU A C 1
ATOM 746 O O . GLU A 1 93 ? 42.438 35.751 43.676 1.00 21.28 475 GLU A O 1
ATOM 752 N N . GLU A 1 94 ? 40.341 36.215 44.374 1.00 21.03 476 GLU A N 1
ATOM 753 C CA . GLU A 1 94 ? 39.796 36.573 43.031 1.00 20.69 476 GLU A CA 1
ATOM 754 C C . GLU A 1 94 ? 39.500 38.048 42.812 1.00 21.02 476 GLU A C 1
ATOM 755 O O . GLU A 1 94 ? 39.116 38.781 43.723 1.00 22.96 476 GLU A O 1
ATOM 761 N N . LEU A 1 95 ? 39.682 38.481 41.567 1.00 20.31 477 LEU A N 1
ATOM 762 C CA . LEU A 1 95 ? 39.240 39.821 41.157 1.00 17.49 477 LEU A CA 1
ATOM 763 C C . LEU A 1 95 ? 37.925 39.599 40.448 1.00 18.20 477 LEU A C 1
ATOM 764 O O . LEU A 1 95 ? 37.828 38.726 39.551 1.00 19.02 477 LEU A O 1
ATOM 769 N N . TRP A 1 96 ? 36.877 40.305 40.883 1.00 18.41 478 TRP A N 1
ATOM 770 C CA . TRP A 1 96 ? 35.574 40.275 40.207 1.00 17.82 478 TRP A CA 1
ATOM 771 C C . TRP A 1 96 ? 35.332 41.601 39.533 1.00 18.73 478 TRP A C 1
ATOM 772 O O . TRP A 1 96 ? 35.441 42.641 40.172 1.00 20.13 478 TRP A O 1
ATOM 783 N N . VAL A 1 97 ? 35.007 41.590 38.232 1.00 18.83 479 VAL A N 1
ATOM 784 C CA . VAL A 1 97 ? 34.705 42.847 37.538 1.00 18.10 479 VAL A CA 1
ATOM 785 C C . VAL A 1 97 ? 33.297 42.764 36.994 1.00 18.29 479 VAL A C 1
ATOM 786 O O . VAL A 1 97 ? 32.976 41.860 36.226 1.00 19.48 479 VAL A O 1
ATOM 790 N N . LEU A 1 98 ? 32.460 43.715 37.399 1.00 18.84 480 LEU A N 1
ATOM 791 C CA . LEU A 1 98 ? 31.036 43.733 37.031 1.00 21.05 480 LEU A CA 1
ATOM 792 C C . LEU A 1 98 ? 30.858 44.607 35.805 1.00 20.31 480 LEU A C 1
ATOM 793 O O . LEU A 1 98 ? 31.163 45.783 35.858 1.00 21.82 480 LEU A O 1
ATOM 798 N N . MET A 1 99 ? 30.403 43.978 34.721 1.00 21.89 481 MET A N 1
ATOM 799 C CA A MET A 1 99 ? 30.372 44.628 33.386 0.60 20.45 481 MET A CA 1
ATOM 800 C CA B MET A 1 99 ? 30.393 44.593 33.386 0.40 21.00 481 MET A CA 1
ATOM 801 C C . MET A 1 99 ? 28.983 44.608 32.838 1.00 19.41 481 MET A C 1
ATOM 802 O O . MET A 1 99 ? 28.168 43.772 33.229 1.00 19.36 481 MET A O 1
ATOM 811 N N . GLU A 1 100 ? 28.737 45.475 31.873 1.00 19.92 482 GLU A N 1
ATOM 812 C CA . GLU A 1 100 ? 27.473 45.302 31.157 1.00 22.37 482 GLU A CA 1
ATOM 813 C C . GLU A 1 100 ? 27.401 43.929 30.426 1.00 21.48 482 GLU A C 1
ATOM 814 O O . GLU A 1 100 ? 28.399 43.352 29.936 1.00 19.35 482 GLU A O 1
ATOM 820 N N . PHE A 1 101 ? 26.197 43.398 30.421 1.00 22.27 483 PHE A N 1
ATOM 821 C CA . PHE A 1 101 ? 25.870 42.187 29.701 1.00 20.17 483 PHE A CA 1
ATOM 822 C C . PHE A 1 101 ? 25.415 42.564 28.288 1.00 21.90 483 PHE A C 1
ATOM 823 O O . PHE A 1 101 ? 24.390 43.223 28.101 1.00 23.40 483 PHE A O 1
ATOM 831 N N . LEU A 1 102 ? 26.205 42.155 27.298 1.00 19.75 484 LEU A N 1
ATOM 832 C CA . LEU A 1 102 ? 25.878 42.406 25.891 1.00 22.33 484 LEU A CA 1
ATOM 833 C C . LEU A 1 102 ? 25.347 41.120 25.284 1.00 21.68 484 LEU A C 1
ATOM 834 O O . LEU A 1 102 ? 26.070 40.110 25.143 1.00 21.61 484 LEU A O 1
ATOM 839 N N . GLN A 1 103 ? 24.046 41.119 24.962 1.00 21.41 485 GLN A N 1
ATOM 840 C CA . GLN A 1 103 ? 23.395 39.886 24.550 1.00 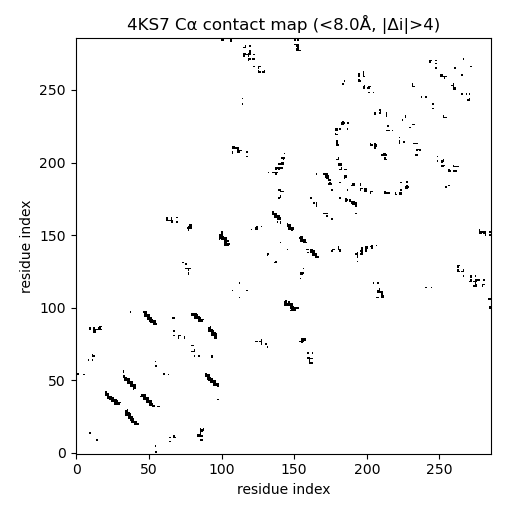22.49 485 GLN A CA 1
ATOM 841 C C . GLN A 1 103 ? 23.527 39.448 23.086 1.00 23.16 485 GLN A C 1
ATOM 842 O O . GLN A 1 103 ? 23.174 38.298 22.752 1.00 24.63 485 GLN A O 1
ATOM 848 N N . GLY A 1 104 ? 24.093 40.306 22.239 1.00 18.71 486 GLY A N 1
ATOM 849 C CA . GLY A 1 104 ? 24.293 39.997 20.809 1.00 19.13 486 GLY A CA 1
ATOM 850 C C . GLY A 1 104 ? 25.524 39.159 20.567 1.00 20.54 486 GLY A C 1
ATOM 851 O O . GLY A 1 104 ? 25.760 38.726 19.442 1.00 21.16 486 GLY A O 1
ATOM 852 N N . GLY A 1 105 ? 26.321 38.947 21.613 1.00 20.05 487 GLY A N 1
ATOM 853 C CA . GLY A 1 105 ? 27.466 38.048 21.530 1.00 21.77 487 GLY A CA 1
ATOM 854 C C . GLY A 1 105 ? 28.658 38.728 20.853 1.00 18.27 487 GLY A C 1
ATOM 855 O O . GLY A 1 105 ? 28.730 39.961 20.710 1.00 20.48 487 GLY A O 1
ATOM 856 N N . ALA A 1 106 ? 29.590 37.893 20.416 1.00 18.81 488 ALA A N 1
ATOM 857 C CA . ALA A 1 106 ? 30.824 38.375 19.746 1.00 16.94 488 ALA A CA 1
ATOM 858 C C . ALA A 1 106 ? 30.790 38.285 18.233 1.00 16.35 488 ALA A C 1
ATOM 859 O O . ALA A 1 106 ? 30.178 37.412 17.653 1.00 16.52 488 ALA A O 1
ATOM 861 N N . LEU A 1 107 ? 31.537 39.189 17.599 1.00 14.42 489 LEU A N 1
ATOM 862 C CA . LEU A 1 107 ? 31.641 39.174 16.141 1.00 13.90 489 LEU A CA 1
ATOM 863 C C . LEU A 1 107 ? 32.210 37.882 15.645 1.00 14.31 489 LEU A C 1
ATOM 864 O O . LEU A 1 107 ? 31.872 37.430 14.548 1.00 14.40 489 LEU A O 1
ATOM 869 N N . THR A 1 108 ? 33.126 37.270 16.412 1.00 14.34 490 THR A N 1
ATOM 870 C CA A THR A 1 108 ? 33.702 35.988 15.976 0.71 14.59 490 THR A CA 1
ATOM 871 C CA B THR A 1 108 ? 33.662 35.940 16.046 0.29 14.75 490 THR A CA 1
ATOM 872 C C . THR A 1 108 ? 32.625 34.910 15.685 1.00 15.33 490 THR A C 1
ATOM 873 O O . THR A 1 108 ? 32.833 34.059 14.775 1.00 16.31 490 THR A O 1
ATOM 880 N N . ASP A 1 109 ? 31.533 34.958 16.439 1.00 15.78 491 ASP A N 1
ATOM 881 C CA . ASP A 1 109 ? 30.523 33.932 16.271 1.00 19.26 491 ASP A CA 1
ATOM 882 C C . ASP A 1 109 ? 29.619 34.172 15.072 1.00 19.93 491 ASP A C 1
ATOM 883 O O . ASP A 1 109 ? 28.972 33.253 14.586 1.00 23.46 491 ASP A O 1
ATOM 888 N N . ILE A 1 110 ? 29.611 35.399 14.558 1.00 19.57 492 ILE A N 1
ATOM 889 C CA . ILE A 1 110 ? 28.985 35.726 13.289 1.00 19.77 492 ILE A CA 1
ATOM 890 C C . ILE A 1 110 ? 29.885 35.379 12.116 1.00 19.57 492 ILE A C 1
ATOM 891 O O . ILE A 1 110 ? 29.473 34.730 11.153 1.00 21.76 492 ILE A O 1
ATOM 896 N N . VAL A 1 111 ? 31.145 35.782 12.166 1.00 17.52 493 VAL A N 1
ATOM 897 C CA . VAL A 1 111 ? 32.005 35.582 11.014 1.00 18.83 493 VAL A CA 1
ATOM 898 C C . VAL A 1 111 ? 32.368 34.120 10.737 1.00 22.32 493 VAL A C 1
ATOM 899 O O . VAL A 1 111 ? 32.816 33.795 9.647 1.00 25.75 493 VAL A O 1
ATOM 903 N N . SER A 1 112 ? 32.250 33.285 11.761 1.00 24.19 494 SER A N 1
ATOM 904 C CA . SER A 1 112 ? 32.460 31.832 11.605 1.00 29.57 494 SER A CA 1
ATOM 905 C C . SER A 1 112 ? 31.292 31.223 10.818 1.00 32.85 494 SER A C 1
ATOM 906 O O . SER A 1 112 ? 31.440 30.132 10.245 1.00 37.03 494 SER A O 1
ATOM 909 N N . GLN A 1 113 ? 30.151 31.913 10.781 1.00 30.91 495 GLN A N 1
ATOM 910 C CA . GLN A 1 113 ? 28.944 31.414 10.093 1.00 33.27 495 GLN A CA 1
ATOM 911 C C . GLN A 1 113 ? 28.792 31.972 8.693 1.00 32.92 495 GLN A C 1
ATOM 912 O O . GLN A 1 113 ? 28.493 31.214 7.758 1.00 34.96 495 GLN A O 1
ATOM 918 N N . VAL A 1 114 ?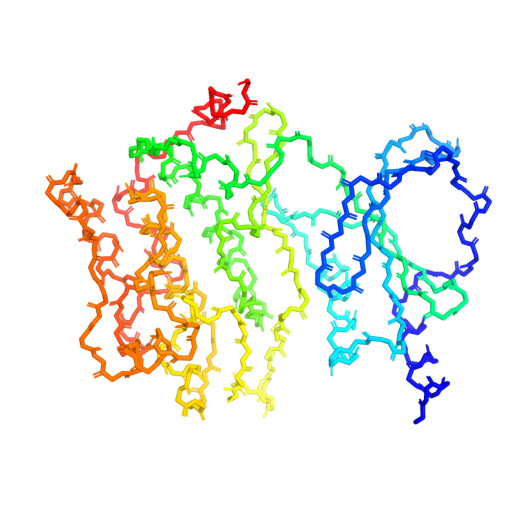 28.967 33.296 8.555 1.00 29.63 496 VAL A N 1
ATOM 919 C CA . VAL A 1 114 ? 28.618 34.023 7.324 1.00 29.00 496 VAL A CA 1
ATOM 920 C C . VAL A 1 114 ? 29.663 35.103 7.024 1.00 26.24 496 VAL A C 1
ATOM 921 O O . VAL A 1 114 ? 30.397 35.496 7.918 1.00 24.69 496 VAL A O 1
ATOM 925 N N . ARG A 1 115 ? 29.747 35.532 5.764 1.00 25.28 497 ARG A N 1
ATOM 926 C CA . ARG A 1 115 ? 30.537 36.699 5.391 1.00 23.84 497 ARG A CA 1
ATOM 927 C C . ARG A 1 115 ? 29.660 37.941 5.525 1.00 24.99 497 ARG A C 1
ATOM 928 O O . ARG A 1 115 ? 28.453 37.977 5.166 1.00 26.26 497 ARG A O 1
ATOM 936 N N . LEU A 1 116 ? 30.272 38.989 6.037 1.00 20.17 498 LEU A N 1
ATOM 937 C CA . LEU A 1 116 ? 29.554 40.252 6.123 1.00 18.92 498 LEU A CA 1
ATOM 938 C C . LEU A 1 116 ? 29.542 40.914 4.757 1.00 17.04 498 LEU A C 1
ATOM 939 O O . LEU A 1 116 ? 30.539 40.812 4.002 1.00 17.68 498 LEU A O 1
ATOM 944 N N . ASN A 1 117 ? 28.493 41.675 4.470 1.00 15.12 499 ASN A N 1
ATOM 945 C CA . ASN A 1 117 ? 28.549 42.548 3.295 1.00 14.11 499 ASN A CA 1
ATOM 946 C C . ASN A 1 117 ? 29.381 43.834 3.563 1.00 12.78 499 ASN A C 1
ATOM 947 O O . ASN A 1 117 ? 29.751 44.073 4.750 1.00 11.98 499 ASN A O 1
ATOM 952 N N . GLU A 1 118 ? 29.687 44.644 2.569 1.00 11.59 500 GLU A N 1
ATOM 953 C CA . GLU A 1 118 ? 30.516 45.817 2.765 1.00 11.14 500 GLU A CA 1
ATOM 954 C C . GLU A 1 118 ? 29.894 46.870 3.664 1.00 11.65 500 GLU A C 1
ATOM 955 O O . GLU A 1 118 ? 30.630 47.582 4.347 1.00 12.47 500 GLU A O 1
ATOM 961 N N . GLU A 1 119 ? 28.573 47.020 3.619 1.00 11.92 501 GLU A N 1
ATOM 962 C CA . GLU A 1 119 ? 27.938 48.037 4.460 1.00 11.58 501 GLU A CA 1
ATOM 963 C C . GLU A 1 119 ? 28.134 47.578 5.933 1.00 11.99 501 GLU A C 1
ATOM 964 O O . GLU A 1 119 ? 28.488 48.404 6.797 1.00 12.60 501 GLU A O 1
ATOM 970 N N . GLN A 1 120 ? 28.010 46.296 6.216 1.00 10.79 502 GLN A N 1
ATOM 971 C CA . GLN A 1 120 ? 28.153 45.731 7.568 1.00 12.24 502 GLN A CA 1
ATOM 972 C C . GLN A 1 120 ? 29.610 45.873 8.003 1.00 11.34 502 GLN A C 1
ATOM 973 O O . GLN A 1 120 ? 29.890 46.281 9.180 1.00 11.97 502 GLN A O 1
ATOM 979 N N . ILE A 1 121 ? 30.563 45.601 7.089 1.00 11.47 503 ILE A N 1
ATOM 980 C CA . ILE A 1 121 ? 31.981 45.773 7.434 1.00 11.27 503 ILE A CA 1
ATOM 981 C C . ILE A 1 121 ? 32.264 47.224 7.778 1.00 12.00 503 ILE A C 1
ATOM 982 O O . ILE A 1 121 ? 32.986 47.527 8.747 1.00 11.27 503 ILE A O 1
ATOM 987 N N . ALA A 1 122 ? 31.742 48.176 7.010 1.00 10.78 504 ALA A N 1
ATOM 988 C CA . ALA A 1 122 ? 32.008 49.574 7.260 1.00 10.82 504 ALA A CA 1
ATOM 989 C C . ALA A 1 122 ? 31.380 49.931 8.619 1.00 11.55 504 ALA A C 1
ATOM 990 O O . ALA A 1 122 ? 32.009 50.707 9.372 1.00 12.13 504 ALA A O 1
ATOM 992 N N . THR A 1 123 ? 30.193 49.390 8.930 1.00 12.13 505 THR A N 1
ATOM 993 C CA . THR A 1 123 ? 29.544 49.736 10.238 1.00 12.44 505 THR A CA 1
ATOM 994 C C . THR A 1 123 ? 30.410 49.276 11.383 1.00 13.17 505 THR A C 1
ATOM 995 O O . THR A 1 123 ? 30.643 50.047 12.374 1.00 13.84 505 THR A O 1
ATOM 999 N N . VAL A 1 124 ? 30.942 48.063 11.301 1.00 11.51 506 VAL A N 1
ATOM 1000 C CA . VAL A 1 124 ? 31.807 47.562 12.378 1.00 11.74 506 VAL A CA 1
ATOM 1001 C C . VAL A 1 124 ? 33.086 48.377 12.437 1.00 12.25 506 VAL A C 1
ATOM 1002 O O . VAL A 1 124 ? 33.533 48.743 13.546 1.00 12.33 506 VAL A O 1
ATOM 1006 N N . CYS A 1 125 ? 33.737 48.622 11.302 1.00 11.97 507 CYS A N 1
ATOM 1007 C CA . CYS A 1 125 ? 34.976 49.358 11.311 1.00 11.58 507 CYS A CA 1
ATOM 1008 C C . CYS A 1 125 ? 34.851 50.772 11.820 1.00 12.88 507 CYS A C 1
ATOM 1009 O O . CYS A 1 125 ? 35.748 51.246 12.538 1.00 12.93 507 CYS A O 1
ATOM 1012 N N . GLU A 1 126 ? 33.777 51.460 11.443 1.00 12.25 508 GLU A N 1
ATOM 1013 C CA A GLU A 1 126 ? 33.594 52.826 11.925 0.57 12.12 508 GLU A CA 1
ATOM 1014 C CA B GLU A 1 126 ? 33.498 52.823 11.934 0.43 12.41 508 GLU A CA 1
ATOM 1015 C C . GLU A 1 126 ? 33.487 52.811 13.468 1.00 11.93 508 GLU A C 1
ATOM 1016 O O . GLU A 1 126 ? 34.148 53.643 14.112 1.00 13.07 508 GLU A O 1
ATOM 1027 N N . ALA A 1 127 ? 32.735 51.870 14.036 1.00 11.72 509 ALA A N 1
ATOM 1028 C CA . ALA A 1 127 ? 32.582 51.826 15.518 1.00 11.95 509 ALA A CA 1
ATOM 1029 C C . ALA A 1 127 ? 33.928 51.536 16.173 1.00 12.38 509 ALA A C 1
ATOM 1030 O O . ALA A 1 127 ? 34.352 52.208 17.156 1.00 13.06 509 ALA A O 1
ATOM 1032 N N . VAL A 1 128 ? 34.660 50.555 15.654 1.00 12.14 510 VAL A N 1
ATOM 1033 C CA . VAL A 1 128 ? 35.951 50.178 16.249 1.00 11.99 510 VAL A CA 1
ATOM 1034 C C . VAL A 1 128 ? 36.945 51.330 16.098 1.00 11.80 510 VAL A C 1
ATOM 1035 O O . VAL A 1 128 ? 37.719 51.600 17.052 1.00 12.19 510 VAL A O 1
ATOM 1039 N N . LEU A 1 129 ? 36.980 51.983 14.939 1.00 10.83 511 LEU A N 1
ATOM 1040 C CA . LEU A 1 129 ? 37.869 53.107 14.725 1.00 11.65 511 LEU A CA 1
ATOM 1041 C C . LEU A 1 129 ? 37.539 54.309 15.610 1.00 11.26 511 LEU A C 1
ATOM 1042 O O . LEU A 1 129 ? 38.482 55.002 15.988 1.00 11.89 511 LEU A O 1
ATOM 1047 N N . GLN A 1 130 ? 36.271 54.550 15.900 1.00 11.94 512 GLN A N 1
ATOM 1048 C CA . GLN A 1 130 ? 35.960 55.655 16.816 1.00 11.88 512 GLN A CA 1
ATOM 1049 C C . GLN A 1 130 ? 36.491 55.313 18.185 1.00 11.80 512 GLN A C 1
ATOM 1050 O O . GLN A 1 130 ? 37.095 56.168 18.823 1.00 13.66 512 GLN A O 1
ATOM 1056 N N . ALA A 1 131 ? 36.332 54.079 18.644 1.00 11.71 513 ALA A N 1
ATOM 1057 C CA . ALA A 1 131 ? 36.900 53.701 19.949 1.00 11.35 513 ALA A CA 1
ATOM 1058 C C . ALA A 1 131 ? 38.406 53.789 19.928 1.00 12.08 513 ALA A C 1
ATOM 1059 O O . ALA A 1 131 ? 39.025 54.318 20.900 1.00 12.96 513 ALA A O 1
ATOM 1061 N N . LEU A 1 132 ? 39.064 53.312 18.850 1.00 11.14 514 LEU A N 1
ATOM 1062 C CA . LEU A 1 132 ? 40.517 53.341 18.786 1.00 11.01 514 LEU A CA 1
ATOM 1063 C C . LEU A 1 132 ? 41.034 54.773 18.693 1.00 11.83 514 LEU A C 1
ATOM 1064 O O . LEU A 1 132 ? 42.080 55.071 19.279 1.00 11.95 514 LEU A O 1
ATOM 1069 N N . ALA A 1 133 ? 40.409 55.612 17.900 1.00 12.65 515 ALA A N 1
ATOM 1070 C CA . ALA A 1 133 ? 40.884 57.002 17.786 1.00 12.32 515 ALA A CA 1
ATOM 1071 C C . ALA A 1 133 ? 40.879 57.622 19.202 1.00 12.63 515 ALA A C 1
ATOM 1072 O O . ALA A 1 133 ? 41.843 58.317 19.552 1.00 13.46 515 ALA A O 1
ATOM 1074 N N . TYR A 1 134 ? 39.814 57.375 19.944 1.00 13.01 516 TYR A N 1
ATOM 1075 C CA . TYR A 1 134 ? 39.689 57.927 21.309 1.00 13.16 516 TYR A CA 1
ATOM 1076 C C . TYR A 1 134 ? 40.732 57.332 22.201 1.00 12.57 516 TYR A C 1
ATOM 1077 O O . TYR A 1 134 ? 41.484 58.077 22.851 1.00 13.85 516 TYR A O 1
ATOM 1086 N N . LEU A 1 135 ? 40.877 55.999 22.267 1.00 12.20 517 LEU A N 1
ATOM 1087 C CA . LEU A 1 135 ? 41.864 55.369 23.120 1.00 12.56 517 LEU A CA 1
ATOM 1088 C C . LEU A 1 135 ? 43.265 55.758 22.745 1.00 11.78 517 LEU A C 1
ATOM 1089 O O . LEU A 1 135 ? 44.124 56.049 23.623 1.00 13.16 517 LEU A O 1
ATOM 1094 N N . HIS A 1 136 ? 43.619 55.706 21.453 1.00 11.75 518 HIS A N 1
ATOM 1095 C CA . HIS A 1 136 ? 44.976 56.105 21.022 1.00 12.06 518 HIS A CA 1
ATOM 1096 C C . HIS A 1 136 ? 45.355 57.526 21.409 1.00 12.36 518 HI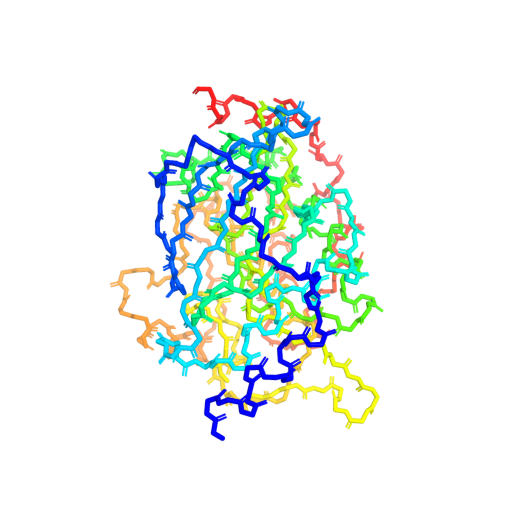S A C 1
ATOM 1097 O O . HIS A 1 136 ? 46.525 57.767 21.740 1.00 13.14 518 HIS A O 1
ATOM 1104 N N . ALA A 1 137 ? 44.383 58.436 21.328 1.00 13.60 519 ALA A N 1
ATOM 1105 C CA . ALA A 1 137 ? 44.615 59.826 21.762 1.00 14.38 519 ALA A CA 1
ATOM 1106 C C . ALA A 1 137 ? 45.017 59.896 23.234 1.00 15.76 519 ALA A C 1
ATOM 1107 O O . ALA A 1 137 ? 45.664 60.909 23.652 1.00 17.89 519 ALA A O 1
ATOM 1109 N N . GLN A 1 138 ? 44.613 58.920 24.021 1.00 14.50 520 GLN A N 1
ATOM 1110 C CA . GLN A 1 138 ? 44.919 58.899 25.469 1.00 15.59 520 GLN A CA 1
ATOM 1111 C C . GLN A 1 138 ? 46.150 58.048 25.785 1.00 15.40 520 GLN A C 1
ATOM 1112 O O . GLN A 1 138 ? 46.466 57.832 26.959 1.00 16.33 520 GLN A O 1
ATOM 1118 N N . GLY A 1 139 ? 46.869 57.547 24.760 1.00 14.69 521 GLY A N 1
ATOM 1119 C CA . GLY A 1 139 ? 48.022 56.722 24.975 1.00 15.46 521 GLY A CA 1
ATOM 1120 C C . GLY A 1 139 ? 47.716 55.286 25.292 1.00 14.68 521 GLY A C 1
ATOM 1121 O O . GLY A 1 139 ? 48.560 54.609 25.826 1.00 17.34 521 GLY A O 1
ATOM 1122 N N . VAL A 1 140 ? 46.501 54.825 24.983 1.00 13.46 522 VAL A N 1
ATOM 1123 C CA . VAL A 1 140 ? 46.159 53.396 25.217 1.00 13.02 522 VAL A CA 1
ATOM 1124 C C . VAL A 1 140 ? 46.340 52.597 23.918 1.00 13.11 522 VAL A C 1
ATOM 1125 O O . VAL A 1 140 ? 45.805 52.970 22.882 1.00 14.16 522 VAL A O 1
ATOM 1129 N N . ILE A 1 141 ? 47.166 51.570 24.013 1.00 13.07 523 ILE A N 1
ATOM 1130 C CA . ILE A 1 141 ? 47.309 50.567 22.900 1.00 13.39 523 ILE A CA 1
ATOM 1131 C C . ILE A 1 141 ? 46.496 49.360 23.349 1.00 12.88 523 ILE A C 1
ATOM 1132 O O . ILE A 1 141 ? 46.726 48.801 24.422 1.00 14.20 523 ILE A O 1
ATOM 1137 N N . HIS A 1 142 ? 45.524 48.885 22.567 1.00 12.71 524 HIS A N 1
ATOM 1138 C CA . HIS A 1 142 ? 44.711 47.761 22.978 1.00 11.18 524 HIS A CA 1
ATOM 1139 C C . HIS A 1 142 ? 45.462 46.417 22.970 1.00 11.81 524 HIS A C 1
ATOM 1140 O O . HIS A 1 142 ? 45.417 45.642 23.920 1.00 11.18 524 HIS A O 1
ATOM 1147 N N . ARG A 1 143 ? 46.115 46.153 21.828 1.00 10.60 525 ARG A N 1
ATOM 1148 C CA . ARG A 1 143 ? 46.994 45.004 21.615 1.00 11.18 525 ARG A CA 1
ATOM 1149 C C . ARG A 1 143 ? 46.301 43.663 21.383 1.00 11.11 525 ARG A C 1
ATOM 1150 O O . ARG A 1 143 ? 46.973 42.661 21.121 1.00 12.32 525 ARG A O 1
ATOM 1158 N N . ASP A 1 144 ? 44.946 43.617 21.471 1.00 10.95 526 ASP A N 1
ATOM 1159 C CA . ASP A 1 144 ? 44.257 42.357 21.204 1.00 11.29 526 ASP A CA 1
ATOM 1160 C C . ASP A 1 144 ? 43.016 42.637 20.328 1.00 10.72 526 ASP A C 1
ATOM 1161 O O . ASP A 1 144 ? 41.931 42.062 20.603 1.00 12.55 526 ASP A O 1
ATOM 1166 N N . ILE A 1 145 ? 43.156 43.463 19.274 1.00 10.06 527 ILE A N 1
ATOM 1167 C CA . ILE A 1 145 ? 42.021 43.672 18.384 1.00 10.84 527 ILE A CA 1
ATOM 1168 C C . ILE A 1 145 ? 41.844 42.395 17.541 1.00 10.45 527 ILE A C 1
ATOM 1169 O O . ILE A 1 145 ? 42.811 41.937 16.902 1.00 10.74 527 ILE A O 1
ATOM 1174 N N . LYS A 1 146 ? 40.635 41.828 17.539 1.00 10.11 528 LYS A N 1
ATOM 1175 C CA . LYS A 1 146 ? 40.241 40.640 16.740 1.00 9.78 528 LYS A CA 1
ATOM 1176 C C . LYS A 1 146 ? 38.740 40.501 16.910 1.00 11.46 528 LYS A C 1
ATOM 1177 O O . LYS A 1 146 ? 38.172 41.149 17.800 1.00 11.42 528 LYS A O 1
ATOM 1183 N N . SER A 1 147 ? 38.096 39.689 16.078 1.00 10.82 529 SER A N 1
ATOM 1184 C CA . SER A 1 147 ? 36.616 39.643 16.153 1.00 11.55 529 SER A CA 1
ATOM 1185 C C . SER A 1 147 ? 36.105 39.187 17.506 1.00 12.77 529 SER A C 1
ATOM 1186 O O . SER A 1 147 ? 35.017 39.567 17.891 1.00 12.95 529 SER A O 1
ATOM 1189 N N . ASP A 1 148 ? 36.904 38.399 18.240 1.00 11.74 530 ASP A N 1
ATOM 1190 C CA . ASP A 1 148 ? 36.494 37.958 19.561 1.00 13.23 530 ASP A CA 1
ATOM 1191 C C . ASP A 1 148 ? 36.344 39.102 20.533 1.00 14.24 530 ASP A C 1
ATOM 1192 O O . ASP A 1 148 ? 35.665 38.953 21.577 1.00 15.55 530 ASP A O 1
ATOM 1197 N N . SER A 1 149 ? 37.022 40.209 20.296 1.00 12.53 531 SER A N 1
ATOM 1198 C CA . SER A 1 149 ? 37.049 41.368 21.178 1.00 13.81 531 SER A CA 1
ATOM 1199 C C . SER A 1 149 ? 35.899 42.314 20.911 1.00 13.35 531 SER A C 1
ATOM 1200 O O . SER A 1 149 ? 35.772 43.355 21.586 1.00 14.68 531 SER A O 1
ATOM 1203 N N . ILE A 1 150 ? 35.099 42.032 19.884 1.00 13.51 532 ILE A N 1
ATOM 1204 C CA . ILE A 1 150 ? 34.042 42.917 19.510 1.00 14.39 532 ILE A CA 1
ATOM 1205 C C . ILE A 1 150 ? 32.699 42.286 19.895 1.00 15.07 532 ILE A C 1
ATOM 1206 O O . ILE A 1 150 ? 32.312 41.256 19.414 1.00 15.05 532 ILE A O 1
ATOM 1211 N N . LEU A 1 151 ? 32.007 42.970 20.794 1.00 14.55 533 LEU A N 1
ATOM 1212 C CA . LEU A 1 151 ? 30.697 42.496 21.28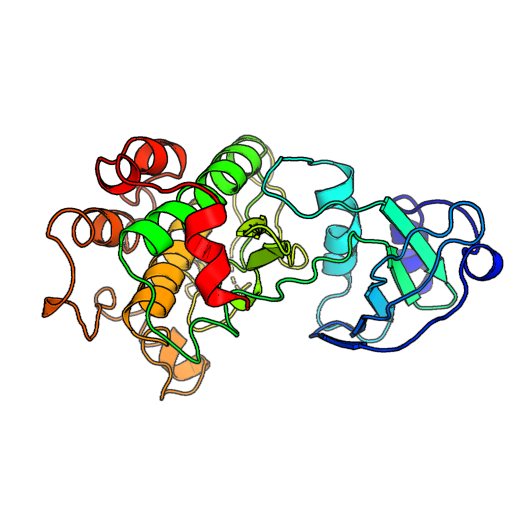6 1.00 16.82 533 LEU A CA 1
ATOM 1213 C C . LEU A 1 151 ? 29.575 43.354 20.756 1.00 14.84 533 LEU A C 1
ATOM 1214 O O . LEU A 1 151 ? 29.732 44.531 20.397 1.00 16.24 533 LEU A O 1
ATOM 1219 N N . LEU A 1 152 ? 28.405 42.724 20.663 1.00 17.75 534 LEU A N 1
ATOM 1220 C CA . LEU A 1 152 ? 27.243 43.380 20.104 1.00 17.43 534 LEU A CA 1
ATOM 1221 C C . LEU A 1 152 ? 26.080 43.424 21.109 1.00 16.48 534 LEU A C 1
ATOM 1222 O O . LEU A 1 152 ? 25.824 42.458 21.833 1.00 18.29 534 LEU A O 1
ATOM 1227 N N . THR A 1 153 ? 25.436 44.574 21.138 1.00 18.57 535 THR A N 1
ATOM 1228 C CA . THR A 1 153 ? 24.082 44.621 21.748 1.00 19.41 535 THR A CA 1
ATOM 1229 C C . THR 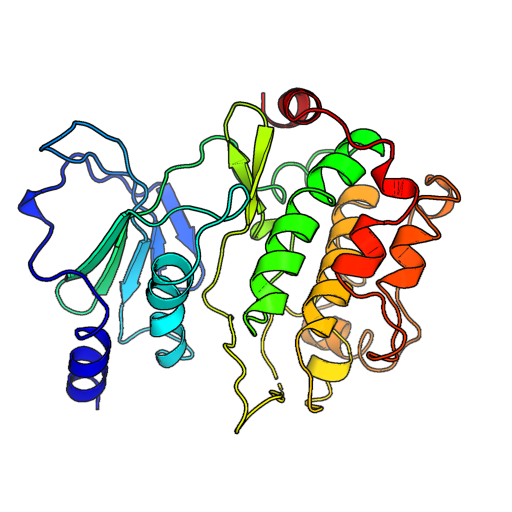A 1 153 ? 23.012 44.000 20.838 1.00 20.02 535 THR A C 1
ATOM 1230 O O . THR A 1 153 ? 23.198 43.805 19.631 1.00 20.54 535 THR A O 1
ATOM 1234 N N . LEU A 1 154 ? 21.810 43.783 21.403 1.00 24.39 536 LEU A N 1
ATOM 1235 C CA . LEU A 1 154 ? 20.704 43.225 20.595 1.00 25.50 536 LEU A CA 1
ATOM 1236 C C . LEU A 1 154 ? 20.240 44.114 19.468 1.00 23.73 536 LEU A C 1
ATOM 1237 O O . LEU A 1 154 ? 19.651 43.608 18.494 1.00 26.82 536 LEU A O 1
ATOM 1242 N N . ASP A 1 155 ? 20.495 45.410 19.568 1.00 23.94 537 ASP A N 1
ATOM 1243 C CA . ASP A 1 155 ? 20.135 46.308 18.474 1.00 25.33 537 ASP A CA 1
ATOM 1244 C C . ASP A 1 155 ? 21.305 46.647 17.557 1.00 24.35 537 ASP A C 1
ATOM 1245 O O . ASP A 1 155 ? 21.216 47.582 16.783 1.00 24.09 537 ASP A O 1
ATOM 1250 N N . GLY A 1 156 ? 22.371 45.850 17.633 1.00 21.47 538 GLY A N 1
ATOM 1251 C CA . GLY A 1 156 ? 23.498 45.965 16.666 1.00 21.77 538 GLY A CA 1
ATOM 1252 C C . GLY A 1 156 ? 24.559 47.019 16.967 1.00 21.49 538 GLY A C 1
ATOM 1253 O O . GLY A 1 156 ? 25.312 47.397 16.068 1.00 22.13 538 GLY A O 1
ATOM 1254 N N . ARG A 1 157 ? 24.569 47.572 18.185 1.00 20.26 539 ARG A N 1
ATOM 1255 C CA . ARG A 1 157 ? 25.647 48.476 18.596 1.00 19.81 539 ARG A CA 1
ATOM 1256 C C . ARG A 1 157 ? 26.911 47.672 18.881 1.00 16.75 539 ARG A C 1
ATOM 1257 O O . ARG A 1 157 ? 26.893 46.606 19.484 1.00 19.18 539 ARG A O 1
ATOM 1265 N N . VAL A 1 158 ? 28.025 48.201 18.370 1.00 16.63 540 VAL A N 1
ATOM 1266 C CA . VAL A 1 158 ? 29.318 47.508 18.421 1.00 17.01 540 VAL A CA 1
ATOM 1267 C C . VAL A 1 158 ? 30.136 48.071 19.572 1.00 15.90 540 VAL A C 1
ATOM 1268 O O . VAL A 1 158 ? 30.288 49.284 19.622 1.00 17.63 540 VAL A O 1
ATOM 1272 N N . LYS A 1 159 ? 30.644 47.197 20.455 1.00 15.77 541 LYS A N 1
ATOM 1273 C CA . LYS A 1 159 ? 31.468 47.665 21.579 1.00 17.39 541 LYS A CA 1
ATOM 1274 C C . LYS A 1 159 ? 32.776 46.848 21.645 1.00 15.26 541 LYS A C 1
ATOM 1275 O O . LYS A 1 159 ? 32.767 45.620 21.620 1.00 17.33 541 LYS A O 1
ATOM 1281 N N . LEU A 1 160 ? 33.867 47.578 21.771 1.00 14.38 542 LEU A N 1
ATOM 1282 C CA . LEU A 1 160 ? 35.195 46.992 21.982 1.00 13.92 542 LEU A CA 1
ATOM 1283 C C . LEU A 1 160 ? 35.366 46.492 23.433 1.00 14.06 542 LEU A C 1
ATOM 1284 O O . LEU A 1 160 ? 34.986 47.221 24.391 1.00 14.67 542 LEU A O 1
ATOM 1289 N N . SER A 1 161 ? 35.863 45.275 23.610 1.00 13.39 543 SER A N 1
ATOM 1290 C CA . SER A 1 161 ? 36.026 44.664 24.932 1.00 13.93 543 SER A CA 1
ATOM 1291 C C . SER A 1 161 ? 37.436 44.066 25.087 1.00 15.60 543 SER A C 1
ATOM 1292 O O . SER A 1 161 ? 38.322 44.380 24.260 1.00 15.85 543 SER A O 1
ATOM 1295 N N . ASP A 1 162 ? 37.657 43.199 26.080 1.00 15.09 544 ASP A N 1
ATOM 1296 C CA . ASP A 1 162 ? 38.910 42.456 26.248 1.00 14.13 544 ASP A CA 1
ATOM 1297 C C . ASP A 1 162 ? 40.151 43.306 26.407 1.00 14.34 544 ASP A C 1
ATOM 1298 O O . ASP A 1 162 ? 41.075 43.260 25.573 1.00 13.82 544 ASP A O 1
ATOM 1303 N N . PHE A 1 163 ? 40.151 44.156 27.414 1.00 14.18 545 PHE A N 1
ATOM 1304 C CA . PHE A 1 163 ? 41.263 45.140 27.691 1.00 14.78 545 PHE A CA 1
ATOM 1305 C C . PHE A 1 163 ? 42.463 44.596 28.492 1.00 13.54 545 PHE A C 1
ATOM 1306 O O . PHE A 1 163 ? 43.369 45.376 28.777 1.00 16.19 545 PHE A O 1
ATOM 1314 N N . GLY A 1 164 ? 42.504 43.294 28.694 1.00 14.92 546 GLY A N 1
ATOM 1315 C CA . GLY A 1 164 ? 43.569 42.720 29.542 1.00 15.44 546 GLY A CA 1
ATOM 1316 C C . GLY A 1 164 ? 44.963 42.956 28.992 1.00 16.27 546 GLY A C 1
ATOM 1317 O O . GLY A 1 164 ? 45.929 43.090 29.785 1.00 16.76 546 GLY A O 1
ATOM 1318 N N . PHE A 1 165 ? 45.123 42.918 27.663 1.00 15.07 547 PHE A N 1
ATOM 1319 C CA . PHE A 1 165 ? 46.457 43.111 27.081 1.00 13.68 547 PHE A CA 1
ATOM 1320 C C . PHE A 1 165 ? 46.855 44.582 26.892 1.00 12.90 547 PHE A C 1
ATOM 1321 O O . PHE A 1 165 ? 47.932 44.855 26.335 1.00 13.88 547 PHE A O 1
ATOM 1329 N N . CYS A 1 166 ? 46.041 45.569 27.289 1.00 12.30 548 CYS A N 1
ATOM 1330 C CA A CYS A 1 166 ? 46.321 46.989 27.082 0.58 13.23 548 CYS A CA 1
ATOM 1331 C CA B CYS A 1 166 ? 46.356 46.949 26.977 0.42 14.44 548 CYS A CA 1
ATOM 1332 C C . CYS A 1 166 ? 47.654 47.446 27.602 1.00 14.16 548 CYS A C 1
ATOM 1333 O O . CYS A 1 166 ? 48.167 46.861 28.606 1.00 16.13 548 CYS A O 1
ATOM 1338 N N . ALA A 1 167 ? 48.186 48.481 26.995 1.00 15.68 549 ALA A N 1
ATOM 1339 C CA . ALA A 1 167 ? 49.370 49.207 27.482 1.00 15.33 549 ALA A CA 1
ATOM 1340 C C . ALA A 1 167 ? 48.884 50.628 27.533 1.00 16.75 549 ALA A C 1
ATOM 1341 O O . ALA A 1 167 ? 48.226 51.145 26.616 1.00 19.97 549 ALA A O 1
ATOM 1343 N N . GLN A 1 168 ? 49.192 51.301 28.624 1.00 15.89 550 GLN A N 1
ATOM 1344 C CA . GLN A 1 168 ? 49.079 52.786 28.720 1.00 16.21 550 GLN A CA 1
ATOM 1345 C C . GLN A 1 168 ? 50.488 53.322 28.549 1.00 18.87 550 GLN A C 1
ATOM 1346 O O . GLN A 1 168 ? 51.324 53.032 29.406 1.00 21.45 550 GLN A O 1
ATOM 1352 N N . ILE A 1 169 ? 50.775 53.976 27.414 1.00 18.46 551 ILE A N 1
ATOM 1353 C CA A ILE A 1 169 ? 52.094 54.575 27.150 0.47 19.34 551 ILE A CA 1
ATOM 1354 C CA B ILE A 1 169 ? 52.113 54.532 27.226 0.53 19.20 551 ILE A CA 1
ATOM 1355 C C . ILE A 1 169 ? 52.147 55.932 27.845 1.00 19.72 551 ILE A C 1
ATOM 1356 O O . ILE A 1 169 ? 51.114 56.497 28.233 1.00 21.55 551 ILE A O 1
ATOM 1365 N N . SER A 1 170 ? 53.354 56.456 28.007 1.00 18.74 552 SER A N 1
ATOM 1366 C CA . SER A 1 170 ? 53.483 57.716 28.755 1.00 20.65 552 SER A CA 1
ATOM 1367 C C . SER A 1 170 ? 54.689 58.436 28.230 1.00 19.67 552 SER A C 1
ATOM 1368 O O . SER A 1 170 ? 55.466 57.912 27.439 1.00 18.07 552 SER A O 1
ATOM 1371 N N . LYS A 1 171 ? 54.878 59.656 28.722 1.00 19.22 553 LYS A N 1
ATOM 1372 C CA . LYS A 1 171 ? 56.034 60.437 28.267 1.00 19.53 553 LYS A CA 1
ATOM 1373 C C . LYS A 1 171 ? 57.387 59.801 28.585 1.00 21.54 553 LYS A C 1
ATOM 1374 O O . LYS A 1 171 ? 58.335 59.985 27.824 1.00 23.99 553 LYS A O 1
ATOM 1380 N N . ASP A 1 172 ? 57.507 59.038 29.666 1.00 22.52 554 ASP A N 1
ATOM 1381 C CA . ASP A 1 172 ? 58.798 58.426 29.968 1.00 24.53 554 ASP A CA 1
ATOM 1382 C C . ASP A 1 172 ? 59.006 57.094 29.264 1.00 24.95 554 ASP A C 1
ATOM 1383 O O . ASP A 1 172 ? 60.144 56.772 28.917 1.00 25.76 554 ASP A O 1
ATOM 1388 N N . VAL A 1 173 ? 57.904 56.389 28.980 1.00 24.58 555 VAL A N 1
ATOM 1389 C CA . VAL A 1 173 ? 57.963 55.078 28.298 1.00 24.72 555 VAL A CA 1
ATOM 1390 C C . VAL A 1 173 ? 56.924 55.143 27.158 1.00 21.97 555 VAL A C 1
ATOM 1391 O O . VAL A 1 173 ? 55.754 54.704 27.317 1.00 19.86 555 VAL A O 1
ATOM 1395 N N . PRO A 1 174 ? 57.293 55.809 26.054 1.00 21.35 556 PRO A N 1
ATOM 1396 C CA . PRO A 1 174 ? 56.286 56.123 25.039 1.00 19.70 556 PRO A CA 1
ATOM 1397 C C . PRO A 1 174 ? 56.053 54.940 24.093 1.00 17.41 556 PRO A C 1
ATOM 1398 O O . PRO A 1 174 ? 55.165 55.049 23.227 1.00 18.32 556 PRO A O 1
ATOM 1402 N N . LYS A 1 175 ? 56.860 53.895 24.260 1.00 17.84 557 LYS A N 1
ATOM 1403 C CA . LYS A 1 175 ? 56.754 52.703 23.409 1.00 17.27 557 LYS A CA 1
ATOM 1404 C C . LYS A 1 175 ? 56.951 51.426 24.187 1.00 18.05 557 LYS A C 1
ATOM 1405 O O . LYS A 1 175 ? 57.628 51.398 25.239 1.00 19.28 557 LYS A O 1
ATOM 1411 N N . ARG A 1 176 ? 56.336 50.345 23.731 1.00 15.80 558 ARG A N 1
ATOM 1412 C CA . ARG A 1 176 ? 56.552 49.023 24.296 1.00 19.49 558 ARG A CA 1
ATOM 1413 C C . ARG A 1 176 ? 57.281 48.124 23.299 1.00 17.21 558 ARG A C 1
ATOM 1414 O O . ARG A 1 176 ? 57.358 48.428 22.113 1.00 17.25 558 ARG A O 1
ATOM 1422 N N . LYS A 1 177 ? 57.879 47.041 23.794 1.00 21.08 559 LYS A N 1
ATOM 1423 C CA . LYS A 1 177 ? 58.500 46.047 22.902 1.00 20.65 559 LYS A CA 1
ATOM 1424 C C . LYS A 1 177 ? 58.156 44.627 23.269 1.00 21.17 559 LYS A C 1
ATOM 1425 O O . LYS A 1 177 ? 58.740 43.695 22.718 1.00 23.81 559 LYS A O 1
ATOM 1441 N N . LEU A 1 179 ? 56.135 41.099 23.648 1.00 19.31 561 LEU A N 1
ATOM 1442 C CA . LEU A 1 179 ? 55.424 40.187 22.761 1.00 16.27 561 LEU A CA 1
ATOM 1443 C C . LEU A 1 179 ? 54.074 39.941 23.394 1.00 18.33 561 LEU A C 1
ATOM 1444 O O . LEU A 1 179 ? 53.877 39.062 24.250 1.00 19.14 561 LEU A O 1
ATOM 1449 N N . VAL A 1 180 ? 53.112 40.744 22.967 1.00 17.65 562 VAL A N 1
ATOM 1450 C CA . VAL A 1 180 ? 51.795 40.696 23.544 1.00 17.93 562 VAL A CA 1
ATOM 1451 C C . VAL A 1 180 ? 50.763 40.784 22.432 1.00 17.14 562 VAL A C 1
ATOM 1452 O O . VAL A 1 180 ? 50.877 41.675 21.590 1.00 19.36 562 VAL A O 1
ATOM 1456 N N . GLY A 1 181 ? 49.796 39.877 22.490 1.00 15.77 563 GLY A N 1
ATOM 1457 C CA . GLY A 1 181 ? 48.658 39.804 21.546 1.00 16.39 563 GLY A CA 1
ATOM 1458 C C . GLY A 1 181 ? 48.205 38.411 21.285 1.00 14.82 563 GLY A C 1
ATOM 1459 O O . GLY A 1 181 ? 48.608 37.497 22.026 1.00 17.06 563 GLY A O 1
ATOM 1460 N N . THR A 1 182 ? 47.403 38.190 20.228 1.00 12.38 564 THR A N 1
ATOM 1461 C CA . THR A 1 182 ? 46.981 36.900 19.782 1.00 12.24 564 THR A CA 1
ATOM 1462 C C . THR A 1 182 ? 47.692 36.639 18.444 1.00 12.29 564 THR A C 1
ATOM 1463 O O . THR A 1 182 ? 47.546 37.464 17.510 1.00 12.62 564 THR A O 1
ATOM 1467 N N . PRO A 1 183 ? 48.476 35.535 18.318 1.00 12.35 565 PRO A N 1
ATOM 1468 C CA . PRO A 1 183 ? 49.407 35.326 17.201 1.00 11.48 565 PRO A CA 1
ATOM 1469 C C . PRO A 1 183 ? 48.945 35.786 15.806 1.00 10.93 565 PRO A C 1
ATOM 1470 O O . PRO A 1 183 ? 49.625 36.623 15.184 1.00 10.43 565 PRO A O 1
ATOM 1474 N N . TYR A 1 184 ? 47.827 35.292 15.292 1.00 10.56 566 TYR A N 1
ATOM 1475 C CA . TYR A 1 184 ? 47.458 35.590 13.893 1.00 9.84 566 TYR A CA 1
ATOM 1476 C C . TYR A 1 184 ? 47.168 37.073 13.639 1.00 9.46 566 TYR A C 1
ATOM 1477 O O . TYR A 1 184 ? 47.118 37.464 12.449 1.00 9.83 566 TYR A O 1
ATOM 1486 N N . TRP A 1 185 ? 46.877 37.851 14.684 1.00 9.53 567 TRP A N 1
ATOM 1487 C CA . TRP A 1 185 ? 46.547 39.251 14.566 1.00 8.96 567 TRP A CA 1
ATOM 1488 C C . TRP A 1 185 ? 47.649 40.200 14.954 1.00 9.63 567 TRP A C 1
ATOM 1489 O O . TRP A 1 185 ? 47.471 41.413 14.823 1.00 10.00 567 TRP A O 1
ATOM 1500 N N . MET A 1 186 ? 48.826 39.675 15.340 1.00 9.66 568 MET A N 1
ATOM 1501 C CA A MET A 1 186 ? 49.901 40.529 15.832 0.43 10.65 568 MET A CA 1
ATOM 1502 C CA B MET A 1 186 ? 49.868 40.547 15.836 0.57 10.20 568 MET A CA 1
ATOM 1503 C C . MET A 1 186 ? 50.627 41.243 14.707 1.00 9.55 568 MET A C 1
ATOM 1504 O O . MET A 1 186 ? 50.940 40.617 13.668 1.00 10.32 568 MET A O 1
ATOM 1513 N N . ALA A 1 187 ? 50.920 42.519 14.899 1.00 10.49 569 ALA A N 1
ATOM 1514 C CA . ALA A 1 187 ? 51.663 43.265 13.911 1.00 10.27 569 ALA A CA 1
ATOM 1515 C C . ALA A 1 187 ? 53.114 42.748 13.814 1.00 10.73 569 ALA A C 1
ATOM 1516 O O . ALA A 1 187 ? 53.683 42.269 14.816 1.00 10.45 569 ALA A O 1
ATOM 1518 N N . PRO A 1 188 ? 53.751 42.872 12.640 1.00 10.54 570 PRO A N 1
ATOM 1519 C CA . PRO A 1 188 ? 55.136 42.363 12.497 1.00 11.07 570 PRO A CA 1
ATOM 1520 C C . PRO A 1 188 ? 56.101 42.966 13.523 1.00 10.96 570 PRO A C 1
ATOM 1521 O O . PRO A 1 188 ? 56.994 42.219 13.980 1.00 11.73 570 PRO A O 1
ATOM 1525 N N . GLU A 1 189 ? 55.932 44.241 13.870 1.00 11.82 571 GLU A N 1
ATOM 1526 C CA . GLU A 1 189 ? 56.871 44.881 14.810 1.00 11.92 571 GLU A CA 1
ATOM 1527 C C . GLU A 1 189 ? 56.678 44.305 16.209 1.00 12.82 571 GLU A C 1
ATOM 1528 O O . GLU A 1 189 ? 57.661 44.311 17.000 1.00 15.27 571 GLU A O 1
ATOM 1534 N N . VAL A 1 190 ? 55.480 43.831 16.583 1.00 11.79 572 VAL A N 1
ATOM 1535 C CA . VAL A 1 190 ? 55.303 43.179 17.855 1.00 11.72 572 VAL A CA 1
ATOM 1536 C C . VAL A 1 190 ? 56.007 41.814 17.860 1.00 12.99 572 VAL A C 1
ATOM 1537 O O . VAL A 1 190 ? 56.769 41.470 18.803 1.00 13.53 572 VAL A O 1
ATOM 1541 N N . ILE A 1 191 ? 55.824 41.024 16.815 1.00 11.72 573 ILE A N 1
ATOM 1542 C CA . ILE A 1 191 ? 56.425 39.698 16.709 1.00 12.54 573 ILE A CA 1
ATOM 1543 C C . ILE A 1 191 ? 57.955 39.825 16.739 1.00 14.41 573 ILE A C 1
ATOM 1544 O O . ILE A 1 191 ? 58.638 38.962 17.333 1.00 15.11 573 ILE A O 1
ATOM 1549 N N A SER A 1 192 ? 58.473 40.890 16.139 0.62 13.95 574 SER A N 1
ATOM 1550 N N B SER A 1 192 ? 58.499 40.888 16.157 0.38 14.37 574 SER A N 1
ATOM 1551 C CA A SER A 1 192 ? 59.932 41.158 16.105 0.62 14.74 574 SER A CA 1
ATOM 1552 C CA B SER A 1 192 ? 59.966 41.093 16.160 0.38 15.00 574 SER A CA 1
ATOM 1553 C C A SER A 1 192 ? 60.484 41.660 17.429 0.62 16.54 574 SER A C 1
ATOM 1554 C C B SER A 1 192 ? 60.480 41.855 17.371 0.38 16.31 574 SER A C 1
ATOM 1555 O O A SER A 1 192 ? 61.712 41.660 17.576 0.62 16.17 574 SER A O 1
ATOM 1556 O O B SER A 1 192 ? 61.662 42.243 17.388 0.38 16.11 574 SER A O 1
ATOM 1561 N N . ARG A 1 193 ? 59.619 42.060 18.364 1.00 16.45 575 ARG A N 1
ATOM 1562 C CA . ARG A 1 193 ? 60.006 42.695 19.661 1.00 19.90 575 ARG A CA 1
ATOM 1563 C C . ARG A 1 193 ? 60.752 43.987 19.421 1.00 20.80 575 ARG A C 1
ATOM 1564 O O . ARG A 1 193 ? 61.765 44.281 20.079 1.00 22.50 575 ARG A O 1
ATOM 1572 N N . SER A 1 194 ? 60.275 44.766 18.469 1.00 18.07 576 SER A N 1
ATOM 1573 C CA . SER A 1 194 ? 60.700 46.121 18.181 1.00 17.91 576 SER A CA 1
ATOM 1574 C C . SER A 1 194 ? 59.900 47.084 19.009 1.00 18.52 576 SER A C 1
ATOM 1575 O O . SER A 1 194 ? 58.848 46.721 19.556 1.00 21.17 576 SER A O 1
ATOM 1578 N N . LEU A 1 195 ? 60.397 48.306 19.178 1.00 17.49 577 LEU A N 1
ATOM 1579 C CA . LEU A 1 195 ? 59.642 49.270 19.938 1.00 17.77 577 LEU A CA 1
ATOM 1580 C C . LEU A 1 195 ? 58.436 49.700 19.084 1.00 17.07 577 LEU A C 1
ATOM 1581 O O . LEU A 1 195 ? 58.561 50.012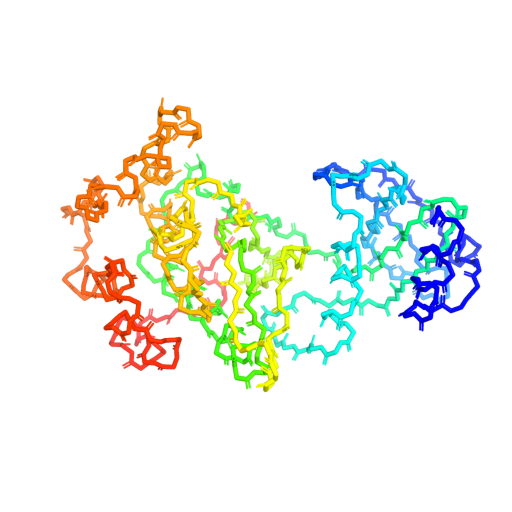 17.915 1.00 21.27 577 LEU A O 1
ATOM 1586 N N . TYR A 1 196 ? 57.259 49.763 19.712 1.00 15.53 578 TYR A N 1
ATOM 1587 C CA . TYR A 1 196 ? 56.003 50.031 18.975 1.00 14.79 578 TYR A CA 1
ATOM 1588 C C . TYR A 1 196 ? 55.055 50.861 19.847 1.00 14.20 578 TYR A C 1
ATOM 1589 O O . TYR A 1 196 ? 55.193 50.927 21.090 1.00 13.76 578 TYR A O 1
ATOM 1598 N N . ALA A 1 197 ? 54.048 51.418 19.205 1.00 14.29 579 ALA A N 1
ATOM 1599 C CA . ALA A 1 197 ? 53.028 52.197 19.905 1.00 12.91 579 ALA A CA 1
ATOM 1600 C C . ALA A 1 197 ? 51.631 51.848 19.335 1.00 13.30 579 ALA A C 1
ATOM 1601 O O . ALA A 1 197 ? 51.367 50.674 19.053 1.00 13.48 579 ALA A O 1
ATOM 1603 N N . THR A 1 198 ? 50.778 52.848 19.159 1.00 12.53 580 THR A N 1
ATOM 1604 C CA . THR A 1 198 ? 49.370 52.594 18.809 1.00 11.94 580 THR A CA 1
ATOM 1605 C C . THR A 1 198 ? 49.182 51.939 17.434 1.00 11.95 580 THR A C 1
ATOM 1606 O O . THR A 1 198 ? 48.082 51.376 17.204 1.00 12.17 580 THR A O 1
ATOM 1610 N N . GLU A 1 199 ? 50.158 52.048 16.554 1.00 11.50 581 GLU A N 1
ATOM 1611 C CA . GLU A 1 199 ? 49.997 51.627 15.160 1.00 11.25 581 GLU A CA 1
ATOM 1612 C C . GLU A 1 199 ? 49.682 50.134 15.143 1.00 10.40 581 GLU A C 1
ATOM 1613 O O . GLU A 1 199 ? 49.118 49.651 14.138 1.00 10.31 581 GLU A O 1
ATOM 1619 N N . VAL A 1 200 ? 50.083 49.358 16.144 1.00 10.74 582 VAL A N 1
ATOM 1620 C CA . VAL A 1 200 ? 49.923 47.895 16.066 1.00 10.07 582 VAL A CA 1
ATOM 1621 C C . VAL A 1 200 ? 48.447 47.567 16.009 1.00 9.79 582 VAL A C 1
ATOM 1622 O O . VAL A 1 200 ? 48.074 46.535 15.413 1.00 10.84 582 VAL A O 1
ATOM 1626 N N . ASP A 1 201 ? 47.574 48.366 16.629 1.00 9.34 583 ASP A N 1
ATOM 1627 C CA . ASP A 1 201 ? 46.145 48.077 16.625 1.00 9.31 583 ASP A CA 1
ATOM 1628 C C . ASP A 1 201 ? 45.570 48.240 15.229 1.00 9.03 583 ASP A C 1
ATOM 1629 O O . ASP A 1 201 ? 44.543 47.560 14.932 1.00 9.01 583 ASP A O 1
ATOM 1634 N N . ILE A 1 202 ? 46.156 49.120 14.385 1.00 8.69 584 ILE A N 1
ATOM 1635 C CA . ILE A 1 202 ? 45.642 49.280 12.980 1.00 9.17 584 ILE A CA 1
ATOM 1636 C C . ILE A 1 202 ? 45.941 48.025 12.168 1.00 10.41 584 ILE A C 1
ATOM 1637 O O . ILE A 1 202 ? 45.054 47.606 11.379 1.00 10.07 584 ILE A O 1
ATOM 1642 N N . TRP A 1 203 ? 47.134 47.448 12.355 1.00 9.14 585 TRP A N 1
ATOM 1643 C CA . TRP A 1 203 ? 47.452 46.186 11.637 1.00 9.25 585 TRP A CA 1
ATOM 1644 C C . TRP A 1 203 ? 46.457 45.140 12.125 1.00 9.10 585 TRP A C 1
ATOM 1645 O O . TRP A 1 203 ? 45.852 44.412 11.277 1.00 8.38 585 TRP A O 1
ATOM 1656 N N . SER A 1 204 ? 46.224 44.962 13.425 1.00 8.88 586 SER A N 1
ATOM 1657 C CA . SER A 1 204 ? 45.322 43.940 13.910 1.00 8.77 586 SER A CA 1
ATOM 1658 C C . SER A 1 204 ? 43.892 44.176 13.378 1.00 9.21 586 SER A C 1
ATOM 1659 O O . SER A 1 204 ? 43.198 43.234 13.043 1.00 9.17 586 SER A O 1
ATOM 1662 N N . LEU A 1 205 ? 43.474 45.432 13.264 1.00 8.85 587 LEU A N 1
ATOM 1663 C CA . LEU A 1 205 ? 42.146 45.703 12.674 1.00 9.06 587 LEU A CA 1
ATOM 1664 C C . LEU A 1 205 ? 42.127 45.225 11.214 1.00 10.06 587 LEU A C 1
ATOM 1665 O O . LEU A 1 205 ? 41.066 44.713 10.768 1.00 10.10 587 LEU A O 1
ATOM 1670 N N . GLY A 1 206 ? 43.194 45.431 10.479 1.00 8.95 588 GLY A N 1
ATOM 1671 C CA . GLY A 1 206 ? 43.214 44.974 9.083 1.00 9.37 588 GLY A CA 1
ATOM 1672 C C . GLY A 1 206 ? 43.053 43.447 9.063 1.00 9.38 588 GLY A C 1
ATOM 1673 O O . GLY A 1 206 ? 42.325 42.915 8.183 1.00 10.04 588 GLY A O 1
ATOM 1674 N N . ILE A 1 207 ? 43.703 42.712 9.977 1.00 9.69 589 ILE A N 1
ATOM 1675 C CA . ILE A 1 207 ? 43.491 41.257 10.061 1.00 9.18 589 ILE A CA 1
ATOM 1676 C C . ILE A 1 207 ? 42.027 40.947 10.376 1.00 9.80 589 ILE A C 1
ATOM 1677 O O . ILE A 1 207 ? 41.462 39.975 9.823 1.00 9.95 589 ILE A O 1
ATOM 1682 N N . MET A 1 208 ? 41.402 41.707 11.277 1.00 9.55 590 MET A N 1
ATOM 1683 C CA . MET A 1 208 ? 39.967 41.526 11.522 1.00 9.94 590 MET A CA 1
ATOM 1684 C C . MET A 1 208 ? 39.134 41.832 10.277 1.00 11.02 590 MET A C 1
ATOM 1685 O O . MET A 1 208 ? 38.103 41.160 10.091 1.00 11.47 590 MET A O 1
ATOM 1690 N N . VAL A 1 209 ? 39.482 42.810 9.442 1.00 9.97 591 VAL A N 1
ATOM 1691 C CA . VAL A 1 209 ? 38.756 42.988 8.156 1.00 9.97 591 VAL A CA 1
ATOM 1692 C C . VAL A 1 209 ? 38.895 41.715 7.317 1.00 10.05 591 VAL A C 1
ATOM 1693 O O . VAL A 1 209 ? 37.894 41.256 6.719 1.00 10.72 591 VAL A O 1
ATOM 1697 N N . ILE A 1 210 ? 40.096 41.118 7.248 1.00 9.89 592 ILE A N 1
ATOM 1698 C CA . ILE A 1 210 ? 40.269 39.807 6.562 1.00 10.71 592 ILE A CA 1
ATOM 1699 C C . ILE A 1 210 ? 39.350 38.765 7.182 1.00 11.02 592 ILE A C 1
ATOM 1700 O O . ILE A 1 210 ? 38.666 38.046 6.411 1.00 11.70 592 ILE A O 1
ATOM 1705 N N . GLU A 1 211 ? 39.191 38.717 8.507 1.00 10.62 593 GLU A N 1
ATOM 1706 C CA . GLU A 1 211 ? 38.222 37.770 9.110 1.00 11.29 593 GLU A CA 1
ATOM 1707 C C . GLU A 1 211 ? 36.825 38.042 8.576 1.00 11.87 593 GLU A C 1
ATOM 1708 O O . GLU A 1 211 ? 36.083 37.080 8.323 1.00 13.16 593 GLU A O 1
ATOM 1714 N N . MET A 1 212 ? 36.441 39.309 8.478 1.00 11.20 594 MET A N 1
ATOM 1715 C CA . MET A 1 212 ? 35.020 39.629 8.089 1.00 12.55 594 MET A CA 1
ATOM 1716 C C . MET A 1 212 ? 34.782 39.278 6.611 1.00 13.19 594 MET A C 1
ATOM 1717 O O . MET A 1 212 ? 33.628 38.857 6.265 1.00 14.55 594 MET A O 1
ATOM 1722 N N . VAL A 1 213 ? 35.784 39.377 5.746 1.00 12.09 595 VAL A N 1
ATOM 1723 C CA . VAL A 1 213 ? 35.647 39.033 4.305 1.00 13.88 595 VAL A CA 1
ATOM 1724 C C . VAL A 1 213 ? 35.836 37.553 4.072 1.00 15.51 595 VAL A C 1
ATOM 1725 O O . VAL A 1 213 ? 35.071 36.956 3.282 1.00 17.51 595 VAL A O 1
ATOM 1729 N N . ASP A 1 214 ? 36.809 36.912 4.734 1.00 14.93 596 ASP A N 1
ATOM 1730 C CA . ASP A 1 214 ? 37.227 35.539 4.371 1.00 15.82 596 ASP A CA 1
ATOM 1731 C C . ASP A 1 214 ? 36.717 34.526 5.379 1.00 17.78 596 ASP A C 1
ATOM 1732 O O . ASP A 1 214 ? 36.620 33.327 5.041 1.00 19.19 596 ASP A O 1
ATOM 1737 N N . GLY A 1 215 ? 36.400 34.923 6.603 1.00 14.45 597 GLY A N 1
ATOM 1738 C CA . GLY A 1 215 ? 35.941 33.995 7.595 1.00 16.49 597 GLY A CA 1
ATOM 1739 C C . GLY A 1 215 ? 36.989 33.610 8.615 1.00 17.14 597 GLY A C 1
ATOM 1740 O O . GLY A 1 215 ? 36.685 33.018 9.665 1.00 19.57 597 GLY A O 1
ATOM 1741 N N . GLU A 1 216 ? 38.253 33.909 8.275 1.00 14.87 598 GLU A N 1
ATOM 1742 C CA . GLU A 1 216 ? 39.370 33.534 9.148 1.00 14.98 598 GLU A CA 1
ATOM 1743 C C . GLU A 1 216 ? 40.532 34.460 8.842 1.00 12.91 598 GLU A C 1
ATOM 1744 O O . GLU A 1 216 ? 40.585 35.046 7.764 1.00 13.30 598 GLU A O 1
ATOM 1750 N N . PRO A 1 217 ? 41.467 34.610 9.803 1.00 11.90 599 PRO A N 1
ATOM 1751 C CA . PRO A 1 217 ? 42.640 35.454 9.519 1.00 11.87 599 PRO A CA 1
ATOM 1752 C C . PRO A 1 217 ? 43.610 34.726 8.597 1.00 12.13 599 PRO A C 1
ATOM 1753 O O . PRO A 1 217 ? 43.493 33.494 8.402 1.00 12.88 599 PRO A O 1
ATOM 1757 N N . PRO A 1 218 ? 44.598 35.398 8.050 1.00 11.95 600 PRO A N 1
ATOM 1758 C CA . PRO A 1 218 ? 45.680 34.722 7.293 1.00 12.44 600 PRO A CA 1
ATOM 1759 C C . PRO A 1 218 ? 46.365 33.633 8.116 1.00 12.07 600 PRO A C 1
ATOM 1760 O O . PRO A 1 218 ? 46.479 33.746 9.344 1.00 11.97 600 PRO A O 1
ATOM 1764 N N . TYR A 1 219 ? 46.788 32.584 7.408 1.00 12.18 601 TYR A N 1
ATOM 1765 C CA . TYR A 1 219 ? 47.657 31.578 7.961 1.00 11.44 601 TYR A CA 1
ATOM 1766 C C . TYR A 1 219 ? 46.979 30.733 9.040 1.00 12.48 601 TYR A C 1
ATOM 1767 O O . TYR A 1 219 ? 47.621 30.157 9.878 1.00 14.05 601 TYR A O 1
ATOM 1776 N N . PHE A 1 220 ? 45.640 30.717 9.058 1.00 14.02 602 PHE A N 1
ATOM 1777 C CA . PHE A 1 220 ? 44.916 30.095 10.163 1.00 15.09 602 PHE A CA 1
ATOM 1778 C C . PHE A 1 220 ? 45.076 28.575 10.158 1.00 16.67 602 PHE A C 1
ATOM 1779 O O . PHE A 1 220 ? 44.847 27.935 11.191 1.00 18.50 602 PHE A O 1
ATOM 1787 N N . SER A 1 221 ? 45.494 28.013 9.023 1.00 17.22 603 SER A N 1
ATOM 1788 C CA . SER A 1 221 ? 45.797 26.577 9.011 1.00 18.58 603 SER A CA 1
ATOM 1789 C C . SER A 1 221 ? 47.167 26.231 9.579 1.00 20.38 603 SER A C 1
ATOM 1790 O O . SER A 1 221 ? 47.478 25.062 9.776 1.00 22.67 603 SER A O 1
ATOM 1793 N N . ASP A 1 222 ? 47.998 27.234 9.804 1.00 17.79 604 ASP A N 1
ATOM 1794 C CA . ASP A 1 222 ? 49.293 27.043 10.458 1.00 17.40 604 ASP A CA 1
ATOM 1795 C C . ASP A 1 222 ? 49.133 27.076 11.980 1.00 16.17 604 ASP A C 1
ATOM 1796 O O . ASP A 1 222 ? 48.200 27.663 12.504 1.00 16.06 604 ASP A O 1
ATOM 1801 N N . SER A 1 223 ? 50.089 26.524 12.711 1.00 15.80 605 SER A N 1
ATOM 1802 C CA . SER A 1 223 ? 50.155 26.728 14.137 1.00 16.17 605 SER A CA 1
ATOM 1803 C C . SER A 1 223 ? 50.479 28.204 14.431 1.00 15.32 605 SER A C 1
ATOM 1804 O O . SER A 1 223 ? 50.947 28.887 13.520 1.00 14.06 605 SER A O 1
ATOM 1807 N N . PRO A 1 224 ? 50.216 28.682 15.648 1.00 15.59 606 PRO A N 1
ATOM 1808 C CA . PRO A 1 224 ? 50.387 30.088 15.947 1.00 15.22 606 PRO A CA 1
ATOM 1809 C C . PRO A 1 224 ? 51.811 30.574 15.733 1.00 14.18 606 PRO A C 1
ATOM 1810 O O . PRO A 1 224 ? 51.997 31.653 15.141 1.00 12.95 606 PRO A O 1
ATOM 1814 N N . VAL A 1 225 ? 52.828 29.823 16.162 1.00 13.40 607 VAL A N 1
ATOM 1815 C CA . VAL A 1 225 ? 54.230 30.240 15.962 1.00 11.84 607 VAL A CA 1
ATOM 1816 C C . VAL A 1 225 ? 54.539 30.263 14.479 1.00 13.11 607 VAL A C 1
ATOM 1817 O O . VAL A 1 225 ? 55.213 31.199 13.998 1.00 12.22 607 VAL A O 1
ATOM 1821 N N . GLN A 1 226 ? 54.116 29.274 13.722 1.00 11.80 608 GLN A N 1
ATOM 1822 C CA . GLN A 1 226 ? 54.426 29.254 12.293 1.00 12.62 608 GLN A CA 1
ATOM 1823 C C . GLN A 1 226 ? 53.772 30.472 11.595 1.00 12.07 608 GLN A C 1
ATOM 1824 O O . GLN A 1 226 ? 54.389 31.123 10.743 1.00 12.64 608 GLN A O 1
ATOM 1830 N N . ALA A 1 227 ? 52.554 30.801 11.967 1.00 12.33 609 ALA A N 1
ATOM 1831 C CA . ALA A 1 227 ? 51.868 32.006 11.420 1.00 11.15 609 ALA A CA 1
ATOM 1832 C C . ALA A 1 227 ? 52.644 33.259 11.790 1.00 10.49 609 ALA A C 1
ATOM 1833 O O . ALA A 1 227 ? 52.851 34.142 10.940 1.00 10.69 609 ALA A O 1
ATOM 1835 N N . MET A 1 228 ? 53.110 33.363 13.033 1.00 10.65 610 MET A N 1
ATOM 1836 C CA . MET A 1 228 ? 53.917 34.498 13.427 1.00 10.69 610 MET A CA 1
ATOM 1837 C C . MET A 1 228 ? 55.208 34.623 12.636 1.00 10.81 610 MET A C 1
ATOM 1838 O O . MET A 1 228 ? 55.594 35.744 12.234 1.00 10.99 610 MET A O 1
ATOM 1843 N N . LYS A 1 229 ? 55.875 33.509 12.358 1.00 10.28 611 LYS A N 1
ATOM 1844 C CA . LYS A 1 229 ? 57.100 33.567 11.509 1.00 11.93 611 LYS A CA 1
ATOM 1845 C C . LYS A 1 229 ? 56.756 34.106 10.110 1.00 11.92 611 LYS A C 1
ATOM 1846 O O . LYS A 1 229 ? 57.542 34.922 9.553 1.00 12.74 611 LYS A O 1
ATOM 1852 N N A ARG A 1 230 ? 55.627 33.693 9.541 0.58 11.65 612 ARG A N 1
ATOM 1853 N N B ARG A 1 230 ? 55.662 33.650 9.518 0.42 12.09 612 ARG A N 1
ATOM 1854 C CA A ARG A 1 230 ? 55.202 34.152 8.216 0.58 11.48 612 ARG A CA 1
ATOM 1855 C CA B ARG A 1 230 ? 55.290 34.165 8.218 0.42 12.10 612 ARG A CA 1
ATOM 1856 C C A ARG A 1 230 ? 54.794 35.610 8.207 0.58 11.84 612 ARG A C 1
ATOM 1857 C C B ARG A 1 230 ? 54.998 35.656 8.337 0.42 12.13 612 ARG A C 1
ATOM 1858 O O A ARG A 1 230 ? 55.069 36.356 7.225 0.58 12.03 612 ARG A O 1
ATOM 1859 O O B ARG A 1 230 ? 55.549 36.462 7.590 0.42 11.82 612 ARG A O 1
ATOM 1874 N N . LEU A 1 231 ? 54.167 36.055 9.288 1.00 11.50 613 LEU A N 1
ATOM 1875 C CA . LEU A 1 231 ? 53.829 37.504 9.421 1.00 10.89 613 LEU A CA 1
ATOM 1876 C C . LEU A 1 231 ? 55.054 38.356 9.605 1.00 11.56 613 LEU A C 1
ATOM 1877 O O . LEU A 1 231 ? 55.107 39.489 9.053 1.00 12.35 613 LEU A O 1
ATOM 1882 N N . ARG A 1 232 ? 56.026 37.859 10.357 1.00 11.74 614 ARG A N 1
ATOM 1883 C CA A ARG A 1 232 ? 57.245 38.611 10.589 0.54 13.33 614 ARG A CA 1
ATOM 1884 C CA B ARG A 1 232 ? 57.247 38.631 10.590 0.46 13.29 614 ARG A CA 1
ATOM 1885 C C . ARG A 1 232 ? 58.043 38.836 9.307 1.00 13.52 614 ARG A C 1
ATOM 1886 O O . ARG A 1 232 ? 58.578 39.973 9.115 1.00 13.86 614 ARG A O 1
ATOM 1901 N N . ASP A 1 233 ? 58.165 37.786 8.494 1.00 14.08 615 ASP A N 1
ATOM 1902 C CA . ASP A 1 233 ? 59.206 37.824 7.444 1.00 16.77 615 ASP A CA 1
ATOM 1903 C C . ASP A 1 233 ? 58.619 37.975 6.062 1.00 17.69 615 ASP A C 1
ATOM 1904 O O . ASP A 1 233 ? 59.318 38.443 5.135 1.00 18.39 615 ASP A O 1
ATOM 1909 N N . SER A 1 234 ? 57.351 37.683 5.890 1.00 18.38 616 SER A N 1
ATOM 1910 C CA . SER A 1 234 ? 56.814 37.528 4.573 1.00 19.18 616 SER A CA 1
ATOM 1911 C C . SER A 1 234 ? 56.194 38.877 4.169 1.00 17.16 616 SER A C 1
ATOM 1912 O O . SER A 1 234 ? 55.837 39.822 4.960 1.00 19.93 616 SER A O 1
ATOM 1915 N N . PRO A 1 235 ? 56.035 39.035 2.831 1.00 20.61 617 PRO A N 1
ATOM 1916 C CA . PRO A 1 235 ? 55.255 40.133 2.432 1.00 16.78 617 PRO A CA 1
ATOM 1917 C C . PRO A 1 235 ? 53.831 40.153 3.095 1.00 19.06 617 PRO A C 1
ATOM 1918 O O . PRO A 1 235 ? 53.351 39.097 3.530 1.00 20.15 617 PRO A O 1
ATOM 1922 N N . PRO A 1 236 ? 53.215 41.325 3.215 1.00 16.71 618 PRO A N 1
ATOM 1923 C CA . PRO A 1 236 ? 51.885 41.489 3.915 1.00 19.10 618 PRO A CA 1
ATOM 1924 C C . PRO A 1 236 ? 50.813 40.528 3.404 1.00 16.82 618 PRO A C 1
ATOM 1925 O O . PRO A 1 236 ? 50.760 40.235 2.210 1.00 16.89 618 PRO A O 1
ATOM 1929 N N . PRO A 1 237 ? 49.936 40.040 4.301 1.00 14.48 619 PRO A N 1
ATOM 1930 C CA . PRO A 1 237 ? 48.998 38.991 3.862 1.00 14.85 619 PRO A CA 1
ATOM 1931 C C . PRO A 1 237 ? 47.879 39.570 3.026 1.00 17.47 619 PRO A C 1
ATOM 1932 O O . PRO A 1 237 ? 47.626 40.754 3.130 1.00 19.79 619 PRO A O 1
ATOM 1936 N N . LYS A 1 238 ? 47.283 38.746 2.187 1.00 20.00 620 LYS A N 1
ATOM 1937 C CA . LYS A 1 238 ? 46.195 39.293 1.388 1.00 22.99 620 LYS A CA 1
ATOM 1938 C C . LYS A 1 238 ? 44.894 38.569 1.687 1.00 20.69 620 LYS A C 1
ATOM 1939 O O . LYS A 1 238 ? 44.861 37.496 2.329 1.00 20.24 620 LYS A O 1
ATOM 1945 N N . LEU A 1 239 ? 43.812 39.224 1.238 1.00 20.80 621 LEU A N 1
ATOM 1946 C CA . LEU A 1 239 ? 42.512 38.560 1.200 1.00 21.21 621 LEU A CA 1
ATOM 1947 C C . LEU A 1 239 ? 42.612 37.355 0.329 1.00 22.02 621 LEU A C 1
ATOM 1948 O O . LEU A 1 239 ? 43.264 37.425 -0.709 1.00 27.53 621 LEU A O 1
ATOM 1953 N N . LYS A 1 240 ? 41.957 36.275 0.715 1.00 19.33 622 LYS A N 1
ATOM 1954 C CA . LYS A 1 240 ? 41.734 35.110 -0.196 1.00 24.98 622 LYS A CA 1
ATOM 1955 C C . LYS A 1 240 ? 40.711 35.581 -1.207 1.00 30.38 622 LYS A C 1
ATOM 1956 O O . LYS A 1 240 ? 40.887 35.420 -2.405 1.00 34.74 622 LYS A O 1
ATOM 1962 N N . ASN A 1 241 ? 39.651 36.209 -0.693 1.00 27.72 623 ASN A N 1
ATOM 1963 C CA . ASN A 1 241 ? 38.539 36.684 -1.524 1.00 26.47 623 ASN A CA 1
ATOM 1964 C C . ASN A 1 241 ? 38.779 38.094 -2.051 1.00 27.40 623 ASN A C 1
ATOM 1965 O O . ASN A 1 241 ? 37.834 38.912 -2.072 1.00 23.34 623 ASN A O 1
ATOM 1970 N N . SER A 1 242 ? 40.015 38.395 -2.496 1.00 28.28 624 SER A N 1
ATOM 1971 C CA . SER A 1 242 ? 40.332 39.762 -2.934 1.00 31.64 624 SER A CA 1
ATOM 1972 C C . SER A 1 242 ? 39.493 40.161 -4.137 1.00 28.30 624 SER A C 1
ATOM 1973 O O . SER A 1 242 ? 39.171 41.357 -4.318 1.00 28.84 624 SER A O 1
ATOM 1976 N N . HIS A 1 243 ? 39.130 39.143 -4.928 1.00 29.64 625 HIS A N 1
ATOM 1977 C CA . HIS A 1 243 ? 38.318 39.340 -6.128 1.00 29.46 625 HIS A CA 1
ATOM 1978 C C . HIS A 1 243 ? 36.904 39.818 -5.805 1.00 29.61 625 HIS A C 1
ATOM 1979 O O . HIS A 1 243 ? 36.204 40.377 -6.654 1.00 31.12 625 HIS A O 1
ATOM 1986 N N . LYS A 1 244 ? 36.482 39.589 -4.575 1.00 23.67 626 LYS A N 1
ATOM 1987 C CA . LYS A 1 244 ? 35.112 39.854 -4.197 1.00 21.48 626 LYS A CA 1
ATOM 1988 C C . LYS A 1 244 ? 34.862 41.292 -3.716 1.00 18.34 626 LYS A C 1
ATOM 1989 O O . LYS A 1 244 ? 33.719 41.701 -3.642 1.00 18.29 626 LYS A O 1
ATOM 1995 N N . VAL A 1 245 ? 35.896 42.041 -3.340 1.00 17.56 627 VAL A N 1
ATOM 1996 C CA . VAL A 1 245 ? 35.676 43.342 -2.665 1.00 15.20 627 VAL A CA 1
ATOM 1997 C C . VAL A 1 245 ? 35.818 44.568 -3.570 1.00 13.85 627 VAL A C 1
ATOM 1998 O O . VAL A 1 245 ? 36.468 44.556 -4.634 1.00 13.93 627 VAL A O 1
ATOM 2002 N N . SER A 1 246 ? 35.119 45.649 -3.235 1.00 12.58 628 SER A N 1
ATOM 2003 C CA . SER A 1 246 ? 35.219 46.865 -3.987 1.00 12.37 628 SER A CA 1
ATOM 2004 C C . SER A 1 246 ? 36.650 47.463 -4.018 1.00 12.29 628 SER A C 1
ATOM 2005 O O . SER A 1 246 ? 37.438 47.328 -3.032 1.00 11.72 628 SER A O 1
ATOM 2008 N N . PRO A 1 247 ? 37.015 48.209 -5.040 1.00 12.87 629 PRO A N 1
ATOM 2009 C CA . PRO A 1 247 ? 38.308 48.928 -5.039 1.00 12.92 629 PRO A CA 1
ATOM 2010 C C . PRO A 1 247 ? 38.495 49.831 -3.813 1.00 12.85 629 PRO A C 1
ATOM 2011 O O . PRO A 1 247 ? 39.580 49.920 -3.242 1.00 12.44 629 PRO A O 1
ATOM 2015 N N . VAL A 1 248 ? 37.431 50.454 -3.369 1.00 12.20 630 VAL A N 1
ATOM 2016 C CA . VAL A 1 248 ? 37.473 51.290 -2.178 1.00 13.26 630 VAL A CA 1
ATOM 2017 C C . VAL A 1 248 ? 37.747 50.514 -0.908 1.00 11.60 630 VAL A C 1
ATOM 2018 O O . VAL A 1 248 ? 38.594 50.962 -0.112 1.00 11.86 630 VAL A O 1
ATOM 2022 N N . LEU A 1 249 ? 37.118 49.361 -0.713 1.00 11.38 631 LEU A N 1
ATOM 2023 C CA . LEU A 1 249 ? 37.458 48.484 0.428 1.00 11.52 631 LEU A CA 1
ATOM 2024 C C . LEU A 1 249 ? 38.916 47.983 0.287 1.00 11.47 631 LEU A C 1
ATOM 2025 O O . LEU A 1 249 ? 39.638 47.949 1.301 1.00 11.17 631 LEU A O 1
ATOM 2030 N N . ARG A 1 250 ? 39.334 47.581 -0.911 1.00 11.54 632 ARG A N 1
ATOM 2031 C CA A ARG A 1 250 ? 40.689 47.075 -1.053 0.52 12.19 632 ARG A CA 1
ATOM 2032 C CA B ARG A 1 250 ? 40.709 47.133 -1.118 0.48 12.29 632 ARG A CA 1
ATOM 2033 C C . ARG A 1 250 ? 41.680 48.185 -0.637 1.00 12.83 632 ARG A C 1
ATOM 2034 O O . ARG A 1 250 ? 42.663 47.877 0.064 1.00 11.63 632 ARG A O 1
ATOM 2049 N N . ASP A 1 251 ? 41.440 49.452 -0.992 1.00 11.67 633 ASP A N 1
ATOM 2050 C CA . ASP A 1 251 ? 42.326 50.540 -0.670 1.00 11.46 633 ASP A CA 1
ATOM 2051 C C . ASP A 1 251 ? 42.329 50.757 0.875 1.00 11.54 633 ASP A C 1
ATOM 2052 O O . ASP A 1 251 ? 43.416 50.990 1.460 1.00 11.42 633 ASP A O 1
ATOM 2057 N N . PHE A 1 252 ? 41.167 50.720 1.502 1.00 11.28 634 PHE A N 1
ATOM 2058 C CA . PHE A 1 252 ? 41.025 50.816 2.956 1.00 10.68 634 PHE A CA 1
ATOM 2059 C C . PHE A 1 252 ? 41.895 49.779 3.628 1.00 11.18 634 PHE A C 1
ATOM 2060 O O . PHE A 1 252 ? 42.723 50.156 4.539 1.00 12.08 634 PHE A O 1
ATOM 2068 N N . LEU A 1 253 ? 41.807 48.511 3.226 1.00 11.00 635 LEU A N 1
ATOM 2069 C CA . LEU A 1 253 ? 42.588 47.445 3.837 1.00 11.73 635 LEU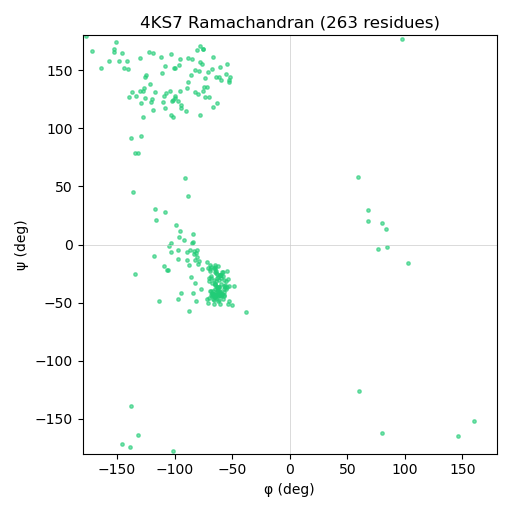 A CA 1
ATOM 2070 C C . LEU A 1 253 ? 44.086 47.588 3.531 1.00 10.75 635 LEU A C 1
ATOM 2071 O O . LEU A 1 253 ? 44.933 47.360 4.432 1.00 10.80 635 LEU A O 1
ATOM 2076 N N . GLU A 1 254 ? 44.443 47.964 2.303 1.00 11.15 636 GLU A N 1
ATOM 2077 C CA . GLU A 1 254 ? 45.835 48.185 1.966 1.00 12.81 636 GLU A CA 1
ATOM 2078 C C . GLU A 1 254 ? 46.498 49.208 2.854 1.00 13.00 636 GLU A C 1
ATOM 2079 O O . GLU A 1 254 ? 47.701 49.085 3.124 1.00 15.67 636 GLU A O 1
ATOM 2085 N N . ARG A 1 255 ? 45.746 50.174 3.351 1.00 11.52 637 ARG A N 1
ATOM 2086 C CA . ARG A 1 255 ? 46.339 51.271 4.161 1.00 12.49 637 ARG A CA 1
ATOM 2087 C C . ARG A 1 255 ? 46.520 50.798 5.606 1.00 12.22 637 ARG A C 1
ATOM 2088 O O . ARG A 1 255 ? 47.281 51.445 6.377 1.00 12.55 637 ARG A O 1
ATOM 2096 N N . MET A 1 256 ? 45.915 49.687 5.997 1.00 10.53 638 MET A N 1
ATOM 2097 C CA . MET A 1 256 ? 46.082 49.156 7.350 1.00 10.97 638 MET A CA 1
ATOM 2098 C C . MET A 1 256 ? 47.177 48.126 7.396 1.00 11.08 638 MET A C 1
ATOM 2099 O O . MET A 1 256 ? 47.975 48.095 8.375 1.00 11.37 638 MET A O 1
ATOM 2104 N N . LEU A 1 257 ? 47.261 47.252 6.411 1.00 10.99 639 LEU A N 1
ATOM 2105 C CA . LEU A 1 257 ? 48.209 46.145 6.408 1.00 10.83 639 LEU A CA 1
ATOM 2106 C C . LEU A 1 257 ? 49.519 46.568 5.739 1.00 10.40 639 LEU A C 1
ATOM 2107 O O . LEU A 1 257 ? 50.022 46.013 4.744 1.00 13.23 639 LEU A O 1
ATOM 2112 N N . VAL A 1 258 ? 50.079 47.626 6.307 1.00 11.72 640 VAL A N 1
ATOM 2113 C CA . VAL A 1 258 ? 51.337 48.216 5.829 1.00 11.44 640 VAL A CA 1
ATOM 2114 C C . VAL A 1 258 ? 52.427 47.858 6.843 1.00 11.50 640 VAL A C 1
ATOM 2115 O O . VAL A 1 258 ? 52.280 48.105 8.053 1.00 11.67 640 VAL A O 1
ATOM 2119 N N . ARG A 1 259 ? 53.560 47.331 6.370 1.00 10.94 641 ARG A N 1
ATOM 2120 C CA . ARG A 1 259 ? 54.612 46.915 7.294 1.00 11.82 641 ARG A CA 1
ATOM 2121 C C . ARG A 1 259 ? 55.264 48.109 8.032 1.00 12.03 641 ARG A C 1
ATOM 2122 O O . ARG A 1 259 ? 55.421 48.024 9.279 1.00 12.74 641 ARG A O 1
ATOM 2130 N N . ASP A 1 260 ? 55.574 49.194 7.313 1.00 12.23 642 ASP A N 1
ATOM 2131 C CA . ASP A 1 260 ? 56.199 50.353 7.943 1.00 13.28 642 ASP A CA 1
ATOM 2132 C C . ASP A 1 260 ? 55.143 50.961 8.937 1.00 13.31 642 ASP A C 1
ATOM 2133 O O . ASP A 1 260 ? 54.092 51.446 8.478 1.00 13.29 642 ASP A O 1
ATOM 2138 N N . PRO A 1 261 ? 55.481 50.982 10.246 1.00 13.73 643 PRO A N 1
ATOM 2139 C CA . PRO A 1 261 ? 54.441 51.444 11.166 1.00 15.55 643 PRO A CA 1
ATOM 2140 C C . PRO A 1 261 ? 54.159 52.914 11.004 1.00 15.97 643 PRO A C 1
ATOM 2141 O O . PRO A 1 261 ? 53.056 53.341 11.349 1.00 15.63 643 PRO A O 1
ATOM 2145 N N . GLN A 1 262 ? 55.104 53.687 10.469 1.00 16.07 644 GLN A N 1
ATOM 2146 C CA . GLN A 1 262 ? 54.796 55.110 10.302 1.00 17.65 644 GLN A CA 1
ATOM 2147 C C . GLN A 1 262 ? 53.892 55.376 9.098 1.00 17.09 644 GLN A C 1
ATOM 2148 O O . GLN A 1 262 ? 52.928 56.156 9.198 1.00 19.70 644 GLN A O 1
ATOM 2154 N N . GLU A 1 263 ? 54.115 54.644 7.993 1.00 14.52 645 GLU A N 1
ATOM 2155 C CA A GLU A 1 263 ? 53.313 54.808 6.813 0.61 15.43 645 GLU A CA 1
ATOM 2156 C CA B GLU A 1 263 ? 53.306 54.802 6.808 0.39 15.39 645 GLU A CA 1
ATOM 2157 C C . GLU A 1 263 ? 51.892 54.237 6.968 1.00 14.62 645 GLU A C 1
ATOM 2158 O O . GLU A 1 263 ? 50.956 54.717 6.324 1.00 15.96 645 GLU A O 1
ATOM 2169 N N . ARG A 1 264 ? 51.766 53.250 7.861 1.00 12.82 646 ARG A N 1
ATOM 2170 C CA . ARG A 1 264 ? 50.455 52.654 8.192 1.00 12.77 646 ARG A CA 1
ATOM 2171 C C . ARG A 1 264 ? 49.483 53.742 8.576 1.00 10.72 646 ARG A C 1
ATOM 2172 O O . ARG A 1 264 ? 49.856 54.744 9.220 1.00 13.45 646 ARG A O 1
ATOM 2180 N N . ALA A 1 265 ? 48.235 53.653 8.157 1.00 11.26 647 ALA A N 1
ATOM 2181 C CA . ALA A 1 265 ? 47.267 54.684 8.543 1.00 12.02 647 ALA A CA 1
ATOM 2182 C C . ALA A 1 265 ? 46.991 54.748 10.022 1.00 12.04 647 ALA A C 1
ATOM 2183 O O . ALA A 1 265 ? 47.089 53.741 10.723 1.00 12.51 647 ALA A O 1
ATOM 2185 N N . THR A 1 266 ? 46.777 55.953 10.538 1.00 12.65 648 THR A N 1
ATOM 2186 C CA . THR A 1 266 ? 46.281 56.081 11.883 1.00 12.43 648 THR A CA 1
ATOM 2187 C C . THR A 1 266 ? 44.786 55.876 11.935 1.00 11.82 648 THR A C 1
ATOM 2188 O O . THR A 1 266 ? 44.097 55.953 10.904 1.00 11.96 648 THR A O 1
ATOM 2192 N N . ALA A 1 267 ? 44.227 55.702 13.139 1.00 11.44 649 ALA A N 1
ATOM 2193 C CA . ALA A 1 267 ? 42.784 55.612 13.250 1.00 12.28 649 ALA A CA 1
ATOM 2194 C C . ALA A 1 267 ? 42.048 56.867 12.718 1.00 12.72 649 ALA A C 1
ATOM 2195 O O . ALA A 1 267 ? 41.041 56.725 12.020 1.00 13.79 649 ALA A O 1
ATOM 2197 N N . GLN A 1 268 ? 42.584 58.038 13.052 1.00 14.67 650 GLN A N 1
ATOM 2198 C CA . GLN A 1 268 ? 42.021 59.282 12.541 1.00 17.37 650 GLN A CA 1
ATOM 2199 C C . GLN A 1 268 ? 42.045 59.347 11.016 1.00 16.28 650 GLN A C 1
ATOM 2200 O O . GLN A 1 268 ? 41.059 59.773 10.415 1.00 18.36 650 GLN A O 1
ATOM 2206 N N . GLU A 1 269 ? 43.158 58.966 10.385 1.00 14.73 651 GLU A N 1
ATOM 2207 C CA . GLU A 1 269 ? 43.233 58.919 8.930 1.00 15.48 651 GLU A CA 1
ATOM 2208 C C . GLU A 1 269 ? 42.150 57.988 8.366 1.00 14.57 651 GLU A C 1
ATOM 2209 O O . GLU A 1 269 ? 41.472 58.319 7.350 1.00 15.92 651 GLU A O 1
ATOM 2215 N N . LEU A 1 270 ? 42.001 56.780 8.949 1.00 13.83 652 LEU A N 1
ATOM 2216 C CA . LEU A 1 270 ? 41.006 55.843 8.438 1.00 12.80 652 LEU A CA 1
ATOM 2217 C C . LEU A 1 270 ? 39.582 56.307 8.618 1.00 14.67 652 LEU A C 1
ATOM 2218 O O . LEU A 1 270 ? 38.709 55.983 7.810 1.00 14.36 652 LEU A O 1
ATOM 2223 N N . LEU A 1 271 ? 39.303 57.084 9.675 1.00 14.73 653 LEU A N 1
ATOM 2224 C CA . LEU A 1 271 ? 37.933 57.564 9.832 1.00 14.87 653 LEU A CA 1
ATOM 2225 C C . LEU A 1 271 ? 37.522 58.472 8.661 1.00 14.72 653 LEU A C 1
ATOM 2226 O O . LEU A 1 271 ? 36.314 58.553 8.377 1.00 16.31 653 LEU A O 1
ATOM 2231 N N . ASP A 1 272 ? 38.503 59.088 8.029 1.00 14.79 654 ASP A N 1
ATOM 2232 C CA . ASP A 1 272 ? 38.282 59.994 6.891 1.00 15.72 654 ASP A CA 1
ATOM 2233 C C . ASP A 1 272 ? 38.347 59.292 5.533 1.00 17.00 654 ASP A C 1
ATOM 2234 O O . ASP A 1 272 ? 38.276 59.956 4.474 1.00 18.86 654 ASP A O 1
ATOM 2239 N N . HIS A 1 273 ? 38.517 57.969 5.531 1.00 15.38 655 HIS A N 1
ATOM 2240 C CA . HIS A 1 273 ? 38.564 57.230 4.259 1.00 14.02 655 HIS A CA 1
ATOM 2241 C C . HIS A 1 273 ? 37.212 57.098 3.592 1.00 13.42 655 HIS A C 1
ATOM 2242 O O . HIS A 1 273 ? 36.240 56.936 4.261 1.00 14.47 655 HIS A O 1
ATOM 2249 N N . PRO A 1 274 ? 37.162 57.172 2.235 1.00 14.18 656 PRO A N 1
ATOM 2250 C CA . PRO A 1 274 ? 35.871 57.056 1.566 1.00 15.53 656 PRO A CA 1
ATOM 2251 C C . PRO A 1 274 ? 35.108 55.755 1.834 1.00 14.47 656 PRO A C 1
ATOM 2252 O O . PRO A 1 274 ? 33.911 55.735 1.720 1.00 15.60 656 PRO A O 1
ATOM 2256 N N . PHE A 1 275 ? 35.782 54.664 2.217 1.00 13.79 657 PHE A N 1
ATOM 2257 C CA . PHE A 1 275 ? 35.052 53.451 2.521 1.00 12.96 657 PHE A CA 1
ATOM 2258 C C . PHE A 1 275 ? 33.992 53.669 3.611 1.00 13.20 657 PHE A C 1
ATOM 2259 O O . PHE A 1 275 ? 32.907 53.064 3.563 1.00 14.02 657 PHE A O 1
ATOM 2267 N N . LEU A 1 276 ? 34.325 54.559 4.582 1.00 13.92 658 LEU A N 1
ATOM 2268 C CA . LEU A 1 276 ? 33.406 54.768 5.675 1.00 14.54 658 LEU A CA 1
ATOM 2269 C C . LEU A 1 276 ? 32.233 55.716 5.334 1.00 17.18 658 LEU A C 1
ATOM 2270 O O . LEU A 1 276 ? 31.341 55.885 6.167 1.00 19.36 658 LEU A O 1
ATOM 2275 N N . LEU A 1 277 ? 32.244 56.294 4.137 1.00 17.63 659 LEU A N 1
ATOM 2276 C CA . LEU A 1 277 ? 31.054 57.014 3.623 1.00 19.02 659 LEU A CA 1
ATOM 2277 C C . LEU A 1 277 ? 29.852 56.104 3.459 1.00 19.84 659 LEU A C 1
ATOM 2278 O O . LEU A 1 277 ? 28.694 56.596 3.412 1.00 26.03 659 LEU A O 1
ATOM 2283 N N . GLN A 1 278 ? 30.040 54.808 3.417 1.00 20.69 660 GLN A N 1
ATOM 2284 C CA . GLN A 1 278 ? 28.851 53.985 3.272 1.00 21.02 660 GLN A CA 1
ATOM 2285 C C . GLN A 1 278 ? 28.605 53.061 4.460 1.00 20.57 660 GLN A C 1
ATOM 2286 O O . GLN A 1 278 ? 28.046 51.975 4.376 1.00 18.94 660 GLN A O 1
ATOM 2292 N N . THR A 1 279 ? 29.045 53.547 5.603 1.00 20.47 661 THR A N 1
ATOM 2293 C CA A THR A 1 279 ? 28.677 52.901 6.866 0.63 22.25 661 THR A CA 1
ATOM 2294 C CA B THR A 1 279 ? 28.718 52.886 6.852 0.37 23.15 661 THR A CA 1
ATOM 2295 C C . THR A 1 279 ? 27.177 52.870 7.005 1.00 26.13 661 THR A C 1
ATOM 2296 O O . THR A 1 279 ? 26.481 53.785 6.513 1.00 29.84 661 THR A O 1
ATOM 2303 N N . GLY A 1 280 ? 26.652 51.829 7.649 1.00 26.16 662 GLY A N 1
ATOM 2304 C CA . GLY A 1 280 ? 25.227 51.740 7.864 1.00 26.51 662 GLY A CA 1
ATOM 2305 C C . GLY A 1 280 ? 24.827 52.123 9.282 1.00 27.83 662 GLY A C 1
ATOM 2306 O O . GLY A 1 280 ? 25.680 52.471 10.143 1.00 27.57 662 GLY A O 1
ATOM 2307 N N . LEU A 1 281 ? 23.530 52.003 9.517 1.00 30.53 663 LEU A N 1
ATOM 2308 C CA . LEU A 1 281 ? 22.960 52.136 10.861 1.00 31.30 663 LEU A CA 1
ATOM 2309 C C . LEU A 1 281 ? 23.204 50.848 11.634 1.00 29.78 663 LEU A C 1
ATOM 2310 O O . LEU A 1 281 ? 23.406 49.793 11.046 1.00 26.85 663 LEU A O 1
ATOM 2315 N N . PRO A 1 282 ? 23.202 50.922 12.982 1.00 29.17 664 PRO A N 1
ATOM 2316 C CA . PRO A 1 282 ? 23.310 49.714 13.792 1.00 27.78 664 PRO A CA 1
ATOM 2317 C C . PRO A 1 282 ? 22.345 48.597 13.345 1.00 26.61 664 PRO A C 1
ATOM 2318 O O . PRO A 1 282 ? 22.687 47.401 13.426 1.00 24.50 664 PRO A O 1
ATOM 2322 N N . GLU A 1 283 ? 21.158 48.996 12.907 1.00 26.07 665 GLU A N 1
ATOM 2323 C CA . GLU A 1 283 ? 20.128 48.051 12.451 1.00 28.39 665 GLU A CA 1
ATOM 2324 C C . GLU A 1 283 ? 20.667 47.113 11.388 1.00 25.89 665 GLU A C 1
ATOM 2325 O O . GLU A 1 283 ? 20.202 45.963 11.271 1.00 25.63 665 GLU A O 1
ATOM 2331 N N . CYS A 1 284 ? 21.645 47.593 10.618 1.00 24.23 666 CYS A N 1
ATOM 2332 C CA . CYS A 1 284 ? 22.137 46.793 9.498 1.00 21.93 666 CYS A CA 1
ATOM 2333 C C . CYS A 1 284 ? 22.880 45.547 10.003 1.00 20.75 666 CYS A C 1
ATOM 2334 O O . CYS A 1 284 ? 22.971 44.563 9.245 1.00 19.09 666 CYS A O 1
ATOM 2337 N N . LEU A 1 285 ? 23.323 45.537 11.271 1.00 19.51 667 LEU A N 1
ATOM 2338 C CA . LEU A 1 285 ? 23.946 44.306 11.818 1.00 20.26 667 LEU A CA 1
ATOM 2339 C C . LEU A 1 285 ? 22.996 43.317 12.482 1.00 18.37 667 LEU A C 1
ATOM 2340 O O . LEU A 1 285 ? 23.323 42.159 12.721 1.00 21.65 667 LEU A O 1
ATOM 2345 N N . VAL A 1 286 ? 21.777 43.780 12.746 1.00 21.68 668 VAL A N 1
ATOM 2346 C CA . VAL A 1 286 ? 20.799 42.990 13.494 1.00 22.60 668 VAL A CA 1
ATOM 2347 C C . VAL A 1 286 ? 20.444 41.669 12.783 1.00 21.48 668 VAL A C 1
ATOM 2348 O O . VAL A 1 286 ? 20.306 40.637 13.460 1.00 24.12 668 VAL A O 1
ATOM 2352 N N . PRO A 1 287 ? 20.371 41.665 11.428 1.00 21.74 669 PRO A N 1
ATOM 2353 C CA . PRO A 1 287 ? 20.171 40.389 10.745 1.00 20.95 669 PRO A CA 1
ATOM 2354 C C . PRO A 1 287 ? 21.257 39.356 11.064 1.00 23.67 669 PRO A C 1
ATOM 2355 O O . PRO A 1 287 ? 21.009 38.160 10.920 1.00 28.65 669 PRO A O 1
ATOM 2359 N N . LEU A 1 288 ? 22.456 39.813 11.478 1.00 22.45 670 LEU A N 1
ATOM 2360 C CA . LEU A 1 288 ? 23.545 38.892 11.837 1.00 25.33 670 LEU A CA 1
ATOM 2361 C C . LEU A 1 288 ? 23.418 38.262 13.221 1.00 25.42 670 LEU A C 1
ATOM 2362 O O . LEU A 1 288 ? 24.121 37.288 13.491 1.00 26.40 670 LEU A O 1
ATOM 2367 N N . ILE A 1 289 ? 22.539 38.798 14.070 1.00 24.49 671 ILE A N 1
ATOM 2368 C CA . ILE A 1 289 ? 22.407 38.403 15.489 1.00 28.41 671 ILE A CA 1
ATOM 2369 C C . ILE A 1 289 ? 21.135 37.555 15.779 1.00 33.93 671 ILE A C 1
ATOM 2370 O O . ILE A 1 289 ? 21.070 36.851 16.793 1.00 38.86 671 ILE A O 1
ATOM 2375 N N . GLN A 1 290 ? 20.122 37.649 14.915 1.00 34.54 672 GL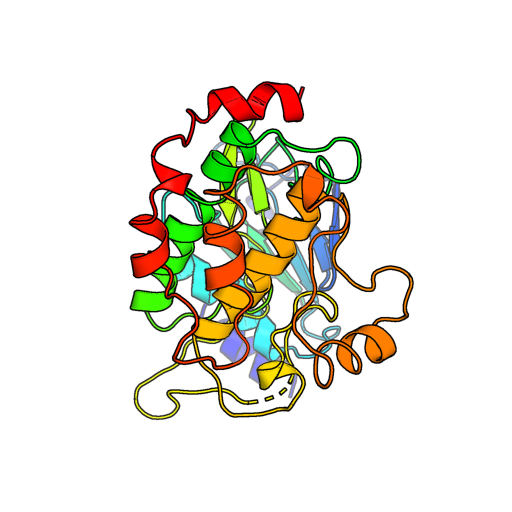N A N 1
ATOM 2376 C CA . GLN A 1 290 ? 18.821 37.006 15.159 1.00 38.69 672 GLN A CA 1
ATOM 2377 C C . GLN A 1 290 ? 18.890 35.514 14.906 1.00 37.42 672 GLN A C 1
ATOM 2378 O O . GLN A 1 290 ? 19.600 35.085 14.001 1.00 44.66 672 GLN A O 1
#

Sequence (286 aa):
THEQFKAALRMMVVDQGDPRLLLDSYVKIGEGSTGIVCCLAREKHSGRQQVAVKMMDLRKQQRRELLFNEVVIMRDYQHFNVVEMYKSYLVGEELWVLMMEFLQGGALTTDIVSQVRLNEEQIATVCEEAVLQALAYLHAQGVIHRDIKSDSILLTLDGRVKLSDFGFCCAQIISKDVPKRKLVGTPYWMMAPEVISSRSLYATEVDIWSLGIMVIEMVDGEPPYFSDSPVQAMKRRLRRDSPPPKLKNSHKVSPVLRRDFLERMLVRDPQEERATAQELLDHPFLLQTTGLPECLVPLIQ